Protein AF-0000000086986548 (afdb_homodimer)

InterPro domains:
  IPR006015 Universal stress protein A family [PR01438] (3-21)
  IPR006015 Universal stress protein A family [PR01438] (111-123)
  IPR006015 Universal stress protein A family [PR01438] (129-151)
  IPR006016 UspA [PF00582] (5-151)
  IPR014729 Rossmann-like alpha/beta/alpha sandwich fold [G3DSA:3.40.50.620] (1-160)

Structure (mmCIF, N/CA/C/O backbone):
data_AF-0000000086986548-model_v1
#
loop_
_entity.id
_entity.type
_entity.pdbx_description
1 polymer 'Universal stress protein PHOS34-like'
#
loop_
_atom_site.group_PDB
_atom_site.id
_atom_site.type_symbol
_atom_site.label_atom_id
_atom_site.label_alt_id
_atom_site.label_comp_id
_atom_site.label_asym_id
_atom_site.label_entity_id
_atom_site.label_seq_id
_atom_site.pdbx_PDB_ins_code
_atom_site.Cartn_x
_atom_site.Cartn_y
_atom_site.Cartn_z
_atom_site.occupancy
_atom_site.B_iso_or_equiv
_atom_site.auth_seq_id
_atom_site.auth_comp_id
_atom_site.auth_asym_id
_atom_site.auth_atom_id
_atom_site.pdbx_PDB_model_num
ATOM 1 N N . MET A 1 1 ? -1.804 -7 22.719 1 51.03 1 MET A N 1
ATOM 2 C CA . MET A 1 1 ? -0.987 -6.82 21.516 1 51.03 1 MET A CA 1
ATOM 3 C C . MET A 1 1 ? -0.58 -5.359 21.359 1 51.03 1 MET A C 1
ATOM 5 O O . MET A 1 1 ? -1.304 -4.457 21.781 1 51.03 1 MET A O 1
ATOM 9 N N . ALA A 1 2 ? 0.679 -5.102 21.125 1 60.03 2 ALA A N 1
ATOM 10 C CA . ALA A 1 2 ? 1.154 -3.723 21.047 1 60.03 2 ALA A CA 1
ATOM 11 C C . ALA A 1 2 ? 0.346 -2.924 20.031 1 60.03 2 ALA A C 1
ATOM 13 O O . ALA A 1 2 ? -0.103 -3.469 19.016 1 60.03 2 ALA A O 1
ATOM 14 N N . GLU A 1 3 ? -0.186 -1.865 20.375 1 77.62 3 GLU A N 1
ATOM 15 C CA . GLU A 1 3 ? -0.931 -0.955 19.5 1 77.62 3 GLU A CA 1
ATOM 16 C C . GLU A 1 3 ? -0.181 -0.69 18.203 1 77.62 3 GLU A C 1
ATOM 18 O O . GLU A 1 3 ? 1.034 -0.484 18.219 1 77.62 3 GLU A O 1
ATOM 23 N N . GLN A 1 4 ? -0.846 -1.018 17.125 1 88.44 4 GLN A N 1
ATOM 24 C CA . GLN A 1 4 ? -0.254 -0.714 15.828 1 88.44 4 GLN A CA 1
ATOM 25 C C . GLN A 1 4 ? -0.654 0.68 15.352 1 88.44 4 GLN A C 1
ATOM 27 O O . GLN A 1 4 ? -1.805 1.092 15.516 1 88.44 4 GLN A O 1
ATOM 32 N N . VAL A 1 5 ? 0.323 1.404 14.914 1 95 5 VAL A N 1
ATOM 33 C CA . VAL A 1 5 ? 0.088 2.785 14.508 1 95 5 VAL A CA 1
ATOM 34 C C . VAL A 1 5 ? -0.054 2.859 12.984 1 95 5 VAL A C 1
ATOM 36 O O . VAL A 1 5 ? 0.754 2.285 12.258 1 95 5 VAL A O 1
ATOM 39 N N . ILE A 1 6 ? -1.086 3.504 12.5 1 96.69 6 ILE A N 1
ATOM 40 C CA . ILE A 1 6 ? -1.292 3.832 11.094 1 96.69 6 ILE A CA 1
ATOM 41 C C . ILE A 1 6 ? -1.126 5.336 10.891 1 96.69 6 ILE A C 1
ATOM 43 O O . ILE A 1 6 ? -1.818 6.137 11.523 1 96.69 6 ILE A O 1
ATOM 47 N N . VAL A 1 7 ? -0.186 5.672 10.094 1 98.31 7 VAL A N 1
ATOM 48 C CA . VAL A 1 7 ? -0.04 7.066 9.688 1 98.31 7 VAL A CA 1
ATOM 49 C C . VAL A 1 7 ? -0.72 7.285 8.336 1 98.31 7 VAL A C 1
ATOM 51 O O . VAL A 1 7 ? -0.52 6.508 7.402 1 98.31 7 VAL A O 1
ATOM 54 N N . ILE A 1 8 ? -1.524 8.336 8.211 1 98.56 8 ILE A N 1
ATOM 55 C CA . ILE A 1 8 ? -2.191 8.664 6.957 1 98.56 8 ILE A CA 1
ATOM 56 C C . ILE A 1 8 ? -1.883 10.109 6.57 1 98.56 8 ILE A C 1
ATOM 58 O O . ILE A 1 8 ? -2.107 11.031 7.359 1 98.56 8 ILE A O 1
ATOM 62 N N . GLY A 1 9 ? -1.313 10.297 5.375 1 98.25 9 GLY A N 1
ATOM 63 C CA . GLY A 1 9 ? -1.098 11.633 4.848 1 98.25 9 GLY A CA 1
ATOM 64 C C . GLY A 1 9 ? -2.344 12.242 4.23 1 98.25 9 GLY A C 1
ATOM 65 O O . GLY A 1 9 ? -2.988 11.625 3.383 1 98.25 9 GLY A O 1
ATOM 66 N N . VAL A 1 10 ? -2.646 13.484 4.625 1 97.38 10 VAL A N 1
ATOM 67 C CA . VAL A 1 10 ? -3.791 14.172 4.039 1 97.38 10 VAL A CA 1
ATOM 68 C C . VAL A 1 10 ? -3.369 15.562 3.562 1 97.38 10 VAL A C 1
ATOM 70 O O . VAL A 1 10 ? -2.537 16.219 4.195 1 97.38 10 VAL A O 1
ATOM 73 N N . ASP A 1 11 ? -3.859 15.938 2.453 1 94.5 11 ASP A N 1
ATOM 74 C CA . ASP A 1 11 ? -3.768 17.297 1.945 1 94.5 11 ASP A CA 1
ATOM 75 C C . ASP A 1 11 ? -5.133 17.812 1.488 1 94.5 11 ASP A C 1
ATOM 77 O O . ASP A 1 11 ? -6.168 17.312 1.94 1 94.5 11 ASP A O 1
ATOM 81 N N . GLU A 1 12 ? -5.195 18.797 0.623 1 92.81 12 GLU A N 1
ATOM 82 C CA . GLU A 1 12 ? -6.465 19.391 0.217 1 92.81 12 GLU A CA 1
ATOM 83 C C . GLU A 1 12 ? -7.109 18.609 -0.918 1 92.81 12 GLU A C 1
ATOM 85 O O . GLU A 1 12 ? -8.234 18.891 -1.325 1 92.81 12 GLU A O 1
ATOM 90 N N . SER A 1 13 ? -6.41 17.641 -1.403 1 90.81 13 SER A N 1
ATOM 91 C CA . SER A 1 13 ? -6.867 16.938 -2.592 1 90.81 13 SER A CA 1
ATOM 92 C C . SER A 1 13 ? -7.949 15.914 -2.246 1 90.81 13 SER A C 1
ATOM 94 O O . SER A 1 13 ? -7.949 15.344 -1.152 1 90.81 13 SER A O 1
ATOM 96 N N . ASP A 1 14 ? -8.836 15.602 -3.145 1 91.12 14 ASP A N 1
ATOM 97 C CA . ASP A 1 14 ? -9.852 14.562 -3.016 1 91.12 14 ASP A CA 1
ATOM 98 C C . ASP A 1 14 ? -9.203 13.18 -2.879 1 91.12 14 ASP A C 1
ATOM 100 O O . ASP A 1 14 ? -9.742 12.312 -2.189 1 91.12 14 ASP A O 1
ATOM 104 N N . HIS A 1 15 ? -8.062 13.047 -3.477 1 91.69 15 HIS A N 1
ATOM 105 C CA . HIS A 1 15 ? -7.379 11.758 -3.443 1 91.69 15 HIS A CA 1
ATOM 106 C C . HIS A 1 15 ? -6.957 11.391 -2.023 1 91.69 15 HIS A C 1
ATOM 108 O O . HIS A 1 15 ? -7.09 10.242 -1.607 1 91.69 15 HIS A O 1
ATOM 114 N N . SER A 1 16 ? -6.457 12.398 -1.317 1 95.38 16 SER A N 1
ATOM 115 C CA . SER A 1 16 ? -5.984 12.117 0.034 1 95.38 16 SER A CA 1
ATOM 116 C C . SER A 1 16 ? -7.148 11.867 0.986 1 95.38 16 SER A C 1
ATOM 118 O O . SER A 1 16 ? -7.055 11.016 1.878 1 95.38 16 SER A O 1
ATOM 120 N N . PHE A 1 17 ? -8.266 12.562 0.815 1 96.62 17 PHE A N 1
ATOM 121 C CA . PHE A 1 17 ? -9.43 12.32 1.657 1 96.62 17 PHE A CA 1
ATOM 122 C C . PHE A 1 17 ? -10.07 10.984 1.321 1 96.62 17 PHE A C 1
ATOM 124 O O . PHE A 1 17 ? -10.57 10.289 2.209 1 96.62 17 PHE A O 1
ATOM 131 N N . TYR A 1 18 ? -10.086 10.688 0.015 1 95.75 18 TYR A N 1
ATOM 132 C CA . TYR A 1 18 ? -10.555 9.359 -0.37 1 95.75 18 TYR A CA 1
ATOM 133 C C . TYR A 1 18 ? -9.727 8.266 0.296 1 95.75 18 TYR A C 1
ATOM 135 O O . TYR A 1 18 ? -10.273 7.281 0.79 1 95.75 18 TYR A O 1
ATOM 143 N N . ALA A 1 19 ? -8.414 8.484 0.325 1 97.25 19 ALA A N 1
ATOM 144 C CA . ALA A 1 19 ? -7.527 7.5 0.944 1 97.25 19 ALA A CA 1
ATOM 145 C C . ALA A 1 19 ? -7.867 7.305 2.42 1 97.25 19 ALA A C 1
ATOM 147 O O . ALA A 1 19 ? -7.922 6.176 2.906 1 97.25 19 ALA A O 1
ATOM 148 N N . LEU A 1 20 ? -8.102 8.398 3.096 1 97.62 20 LEU A N 1
ATOM 149 C CA . LEU A 1 20 ? -8.5 8.344 4.496 1 97.62 20 LEU A CA 1
ATOM 150 C C . LEU A 1 20 ? -9.805 7.566 4.652 1 97.62 20 LEU A C 1
ATOM 152 O O . LEU A 1 20 ? -9.875 6.609 5.426 1 97.62 20 LEU A O 1
ATOM 156 N N . GLN A 1 21 ? -10.781 7.926 3.904 1 96.69 21 GLN A N 1
ATOM 157 C CA . GLN A 1 21 ? -12.078 7.27 3.979 1 96.69 21 GLN A CA 1
ATOM 158 C C . GLN A 1 21 ? -11.961 5.781 3.664 1 96.69 21 GLN A C 1
ATOM 160 O O . GLN A 1 21 ? -12.539 4.945 4.367 1 96.69 21 GLN A O 1
ATOM 165 N N . TRP A 1 22 ? -11.281 5.543 2.639 1 94.5 22 TRP A N 1
ATOM 166 C CA . TRP A 1 22 ? -11.102 4.172 2.18 1 94.5 22 TRP A CA 1
ATOM 167 C C . TRP A 1 22 ? -10.445 3.316 3.262 1 94.5 22 TRP A C 1
ATOM 169 O O . TRP A 1 22 ? -10.914 2.219 3.564 1 94.5 22 TRP A O 1
ATOM 179 N N . MET A 1 23 ? -9.352 3.811 3.84 1 94.25 23 MET A N 1
ATOM 180 C CA . MET A 1 23 ? -8.641 3.092 4.895 1 94.25 23 MET A CA 1
ATOM 181 C C . MET A 1 23 ? -9.547 2.85 6.094 1 94.25 23 MET A C 1
ATOM 183 O O . MET A 1 23 ? -9.586 1.744 6.641 1 94.25 23 MET A O 1
ATOM 187 N N . LEU A 1 24 ? -10.328 3.82 6.488 1 93.88 24 LEU A N 1
ATOM 188 C CA . LEU A 1 24 ? -11.234 3.697 7.625 1 93.88 24 LEU A CA 1
ATOM 189 C C . LEU A 1 24 ? -12.32 2.662 7.344 1 93.88 24 LEU A C 1
ATOM 191 O O . LEU A 1 24 ? -12.57 1.785 8.172 1 93.88 24 LEU A O 1
ATOM 195 N N . GLN A 1 25 ? -12.859 2.752 6.188 1 90.94 25 GLN A N 1
ATOM 196 C CA . GLN A 1 25 ? -13.992 1.911 5.824 1 90.94 25 GLN A CA 1
ATOM 197 C C . GLN A 1 25 ? -13.578 0.448 5.703 1 90.94 25 GLN A C 1
ATOM 199 O O . GLN A 1 25 ? -14.32 -0.449 6.105 1 90.94 25 GLN A O 1
ATOM 204 N N . HIS A 1 26 ? -12.406 0.232 5.242 1 87.75 26 HIS A N 1
ATOM 205 C CA . HIS A 1 26 ? -12.07 -1.134 4.855 1 87.75 26 HIS A CA 1
ATOM 206 C C . HIS A 1 26 ? -11.211 -1.814 5.922 1 87.75 26 HIS A C 1
ATOM 208 O O . HIS A 1 26 ? -11.227 -3.041 6.039 1 87.75 26 HIS A O 1
ATOM 214 N N . PHE A 1 27 ? -10.508 -1.093 6.75 1 87 27 PHE A N 1
ATOM 215 C CA . PHE A 1 27 ? -9.523 -1.78 7.578 1 87 27 PHE A CA 1
ATOM 216 C C . PHE A 1 27 ? -9.688 -1.393 9.047 1 87 27 PHE A C 1
ATOM 218 O O . PHE A 1 27 ? -9.352 -2.172 9.938 1 87 27 PHE A O 1
ATOM 225 N N . VAL A 1 28 ? -10.219 -0.256 9.305 1 88.56 28 VAL A N 1
ATOM 226 C CA . VAL A 1 28 ? -10.258 0.177 10.695 1 88.56 28 VAL A CA 1
ATOM 227 C C . VAL A 1 28 ? -11.656 -0.047 11.266 1 88.56 28 VAL A C 1
ATOM 229 O O . VAL A 1 28 ? -11.82 -0.754 12.266 1 88.56 28 VAL A O 1
ATOM 232 N N . ALA A 1 29 ? -12.664 0.391 10.57 1 86.56 29 ALA A N 1
ATOM 233 C CA . ALA A 1 29 ? -14.031 0.408 11.086 1 86.56 29 ALA A CA 1
ATOM 234 C C . ALA A 1 29 ? -14.57 -1.01 11.266 1 86.56 29 ALA A C 1
ATOM 236 O O . ALA A 1 29 ? -15.312 -1.282 12.211 1 86.56 29 ALA A O 1
ATOM 237 N N . PRO A 1 30 ? -14.211 -1.926 10.383 1 84.69 30 PRO A N 1
ATOM 238 C CA . PRO A 1 30 ? -14.773 -3.27 10.523 1 84.69 30 PRO A CA 1
ATOM 239 C C . PRO A 1 30 ? -14.211 -4.027 11.727 1 84.69 30 PRO A C 1
ATOM 241 O O . PRO A 1 30 ? -14.742 -5.07 12.109 1 84.69 30 PRO A O 1
ATOM 244 N N . ILE A 1 31 ? -13.117 -3.531 12.25 1 81.81 31 ILE A N 1
ATOM 245 C CA . ILE A 1 31 ? -12.492 -4.199 13.383 1 81.81 31 ILE A CA 1
ATOM 246 C C . ILE A 1 31 ? -13.031 -3.617 14.688 1 81.81 31 ILE A C 1
ATOM 248 O O . ILE A 1 31 ? -12.797 -2.445 15 1 81.81 31 ILE A O 1
ATOM 252 N N . SER A 1 32 ? -13.742 -4.445 15.336 1 76.56 32 SER A N 1
ATOM 253 C CA . SER A 1 32 ? -14.211 -4.023 16.656 1 76.56 32 SER A CA 1
ATOM 254 C C . SER A 1 32 ? -13.047 -3.812 17.609 1 76.56 32 SER A C 1
ATOM 256 O O . SER A 1 32 ? -12.133 -4.641 17.688 1 76.56 32 SER A O 1
ATOM 258 N N . ASN A 1 33 ? -13.031 -2.67 18.312 1 76.56 33 ASN A N 1
ATOM 259 C CA . ASN A 1 33 ? -11.945 -2.342 19.234 1 76.56 33 ASN A CA 1
ATOM 260 C C . ASN A 1 33 ? -10.586 -2.4 18.547 1 76.56 33 ASN A C 1
ATOM 262 O O . ASN A 1 33 ? -9.68 -3.09 19.016 1 76.56 33 ASN A O 1
ATOM 266 N N . SER A 1 34 ? -10.555 -1.802 17.469 1 77.31 34 SER A N 1
ATOM 267 C CA . SER A 1 34 ? -9.359 -1.811 16.625 1 77.31 34 SER A CA 1
ATOM 268 C C . SER A 1 34 ? -8.117 -1.472 17.438 1 77.31 34 SER A C 1
ATOM 270 O O . SER A 1 34 ? -8.109 -0.5 18.203 1 77.31 34 SER A O 1
ATOM 272 N N . PRO A 1 35 ? -7.129 -2.348 17.281 1 80.5 35 PRO A N 1
ATOM 273 C CA . PRO A 1 35 ? -5.859 -2.078 17.969 1 80.5 35 PRO A CA 1
ATOM 274 C C . PRO A 1 35 ? -5.055 -0.962 17.297 1 80.5 35 PRO A C 1
ATOM 276 O O . PRO A 1 35 ? -3.949 -0.646 17.734 1 80.5 35 PRO A O 1
ATOM 279 N N . TYR A 1 36 ? -5.594 -0.299 16.344 1 87.44 36 TYR A N 1
ATOM 280 C CA . TYR A 1 36 ? -4.824 0.668 15.57 1 87.44 36 TYR A CA 1
ATOM 281 C C . TYR A 1 36 ? -5.004 2.076 16.125 1 87.44 36 TYR A C 1
ATOM 283 O O . TYR A 1 36 ? -6.117 2.482 16.469 1 87.44 36 TYR A O 1
ATOM 291 N N . LYS A 1 37 ? -3.924 2.686 16.312 1 93.06 37 LYS A N 1
ATOM 292 C CA . LYS A 1 37 ? -3.879 4.129 16.531 1 93.06 37 LYS A CA 1
ATOM 293 C C . LYS A 1 37 ? -3.682 4.875 15.219 1 93.06 37 LYS A C 1
ATOM 295 O O . LYS A 1 37 ? -2.756 4.578 14.461 1 93.06 37 LYS A O 1
ATOM 300 N N . LEU A 1 38 ? -4.551 5.816 14.977 1 96 38 LEU A N 1
ATOM 301 C CA . LEU A 1 38 ? -4.477 6.566 13.727 1 96 38 LEU A CA 1
ATOM 302 C C . LEU A 1 38 ? -3.807 7.918 13.945 1 96 38 LEU A C 1
ATOM 304 O O . LEU A 1 38 ? -4.16 8.648 14.875 1 96 38 LEU A O 1
ATOM 308 N N . VAL A 1 39 ? -2.84 8.203 13.148 1 98.12 39 VAL A N 1
ATOM 309 C CA . VAL A 1 39 ? -2.191 9.516 13.117 1 98.12 39 VAL A CA 1
ATOM 310 C C . VAL A 1 39 ? -2.371 10.148 11.742 1 98.12 39 VAL A C 1
ATOM 312 O O . VAL A 1 39 ? -1.87 9.633 10.742 1 98.12 39 VAL A O 1
ATOM 315 N N . ILE A 1 40 ? -3.061 11.211 11.688 1 98.44 40 ILE A N 1
ATOM 316 C CA . ILE A 1 40 ? -3.25 11.961 10.453 1 98.44 40 ILE A CA 1
ATOM 317 C C . ILE A 1 40 ? -2.207 13.07 10.359 1 98.44 40 ILE A C 1
ATOM 319 O O . ILE A 1 40 ? -2.043 13.859 11.297 1 98.44 40 ILE A O 1
ATOM 323 N N . VAL A 1 41 ? -1.528 13.117 9.258 1 98.69 41 VAL A N 1
ATOM 324 C CA . VAL A 1 41 ? -0.442 14.078 9.102 1 98.69 41 VAL A CA 1
ATOM 325 C C . VAL A 1 41 ? -0.701 14.961 7.883 1 98.69 41 VAL A C 1
ATOM 327 O O . VAL A 1 41 ? -1.011 14.461 6.801 1 98.69 41 VAL A O 1
ATOM 330 N N . HIS A 1 42 ? -0.66 16.219 8.055 1 98.12 42 HIS A N 1
ATOM 331 C CA . HIS A 1 42 ? -0.696 17.203 6.98 1 98.12 42 HIS A CA 1
ATOM 332 C C . HIS A 1 42 ? 0.613 17.984 6.902 1 98.12 42 HIS A C 1
ATOM 334 O O . HIS A 1 42 ? 1.039 18.594 7.887 1 98.12 42 HIS A O 1
ATOM 340 N N . ALA A 1 43 ? 1.24 17.922 5.695 1 97.25 43 ALA A N 1
ATOM 341 C CA . ALA A 1 43 ? 2.438 18.719 5.43 1 97.25 43 ALA A CA 1
ATOM 342 C C . ALA A 1 43 ? 2.074 20.094 4.91 1 97.25 43 ALA A C 1
ATOM 344 O O . ALA A 1 43 ? 1.444 20.234 3.859 1 97.25 43 ALA A O 1
ATOM 345 N N . LYS A 1 44 ? 2.41 21.047 5.609 1 94.5 44 LYS A N 1
ATOM 346 C CA . LYS A 1 44 ? 2.219 22.438 5.211 1 94.5 44 LYS A CA 1
ATOM 347 C C . LYS A 1 44 ? 3.479 23 4.555 1 94.5 44 LYS A C 1
ATOM 349 O O . LYS A 1 44 ? 4.562 22.953 5.141 1 94.5 44 LYS A O 1
ATOM 354 N N . PRO A 1 45 ? 3.35 23.438 3.297 1 88.19 45 PRO A N 1
ATOM 355 C CA . PRO A 1 45 ? 4.547 24.016 2.693 1 88.19 45 PRO A CA 1
ATOM 356 C C . PRO A 1 45 ? 5.039 25.25 3.443 1 88.19 45 PRO A C 1
ATOM 358 O O . PRO A 1 45 ? 4.23 26.031 3.967 1 88.19 45 PRO A O 1
ATOM 361 N N . PRO A 1 46 ? 6.348 25.359 3.508 1 86.62 46 PRO A N 1
ATOM 362 C CA . PRO A 1 46 ? 6.82 26.641 4.055 1 86.62 46 PRO A CA 1
ATOM 363 C C . PRO A 1 46 ? 6.449 27.828 3.174 1 86.62 46 PRO A C 1
ATOM 365 O O . PRO A 1 46 ? 6.48 27.719 1.945 1 86.62 46 PRO A O 1
ATOM 368 N N . PRO A 1 47 ? 6.094 28.922 3.852 1 79.94 47 PRO A N 1
ATOM 369 C CA . PRO A 1 47 ? 5.688 30.094 3.066 1 79.94 47 PRO A CA 1
ATOM 370 C C . PRO A 1 47 ? 6.727 30.5 2.021 1 79.94 47 PRO A C 1
ATOM 372 O O . PRO A 1 47 ? 6.367 30.938 0.927 1 79.94 47 PRO A O 1
ATOM 375 N N . SER A 1 48 ? 8 30.406 2.367 1 77.88 48 SER A N 1
ATOM 376 C CA . SER A 1 48 ? 9.078 30.812 1.473 1 77.88 48 SER A CA 1
ATOM 377 C C . SER A 1 48 ? 9.102 29.953 0.21 1 77.88 48 SER A C 1
ATOM 379 O O . SER A 1 48 ? 9.68 30.359 -0.805 1 77.88 48 SER A O 1
ATOM 381 N N . SER A 1 49 ? 8.484 28.828 0.321 1 73.38 49 SER A N 1
ATOM 382 C CA . SER A 1 49 ? 8.477 27.938 -0.834 1 73.38 49 SER A CA 1
ATOM 383 C C . SER A 1 49 ? 7.375 28.312 -1.817 1 73.38 49 SER A C 1
ATOM 385 O O . SER A 1 49 ? 7.383 27.875 -2.969 1 73.38 49 SER A O 1
ATOM 387 N N . VAL A 1 50 ? 6.523 29.188 -1.356 1 72.94 50 VAL A N 1
ATOM 388 C CA . VAL A 1 50 ? 5.352 29.516 -2.164 1 72.94 50 VAL A CA 1
ATOM 389 C C . VAL A 1 50 ? 5.578 30.828 -2.895 1 72.94 50 VAL A C 1
ATOM 391 O O . VAL A 1 50 ? 5.129 31 -4.031 1 72.94 50 VAL A O 1
ATOM 394 N N . ILE A 1 51 ? 6.188 31.797 -2.24 1 71.12 51 ILE A N 1
ATOM 395 C CA . ILE A 1 51 ? 6.387 33.094 -2.895 1 71.12 51 ILE A CA 1
ATOM 396 C C . ILE A 1 51 ? 7.793 33.594 -2.598 1 71.12 51 ILE A C 1
ATOM 398 O O . ILE A 1 51 ? 8.273 33.5 -1.467 1 71.12 51 ILE A O 1
ATOM 402 N N . ALA A 1 52 ? 8.492 33.969 -3.709 1 75.19 52 ALA A N 1
ATOM 403 C CA . ALA A 1 52 ? 9.758 34.688 -3.545 1 75.19 52 ALA A CA 1
ATOM 404 C C . ALA A 1 52 ? 9.531 36.188 -3.332 1 75.19 52 ALA A C 1
ATOM 406 O O . ALA A 1 52 ? 9.047 36.875 -4.23 1 75.19 52 ALA A O 1
ATOM 407 N N . VAL A 1 53 ? 9.266 36.594 -2.166 1 70.31 53 VAL A N 1
ATOM 408 C CA . VAL A 1 53 ? 9.031 38.031 -1.946 1 70.31 53 VAL A CA 1
ATOM 409 C C . VAL A 1 53 ? 10.32 38.688 -1.496 1 70.31 53 VAL A C 1
ATOM 411 O O . VAL A 1 53 ? 11.016 38.188 -0.613 1 70.31 53 VAL A O 1
ATOM 414 N N . THR A 1 54 ? 10.82 39.531 -2.43 1 75.81 54 THR A N 1
ATOM 415 C CA . THR A 1 54 ? 11.984 40.344 -2.064 1 75.81 54 THR A CA 1
ATOM 416 C C . THR A 1 54 ? 11.594 41.812 -1.904 1 75.81 54 THR A C 1
ATOM 418 O O . THR A 1 54 ? 10.562 42.25 -2.422 1 75.81 54 THR A O 1
ATOM 421 N N . GLY A 1 55 ? 12.344 42.625 -0.993 1 77.06 55 GLY A N 1
ATOM 422 C CA . GLY A 1 55 ? 12.18 44.062 -0.855 1 77.06 55 GLY A CA 1
ATOM 423 C C . GLY A 1 55 ? 11.438 44.469 0.406 1 77.06 55 GLY A C 1
ATOM 424 O O . GLY A 1 55 ? 11.172 43.625 1.266 1 77.06 55 GLY A O 1
ATOM 425 N N . PRO A 1 56 ? 10.992 45.75 0.44 1 75.88 56 PRO A N 1
ATOM 426 C CA . PRO A 1 56 ? 10.242 46.25 1.59 1 75.88 56 PRO A CA 1
ATOM 427 C C . PRO A 1 56 ? 8.852 45.625 1.705 1 75.88 56 PRO A C 1
ATOM 429 O O . PRO A 1 56 ? 8.172 45.438 0.694 1 75.88 56 PRO A O 1
ATOM 432 N N . GLY A 1 57 ? 8.391 45 2.818 1 78.25 57 GLY A N 1
ATOM 433 C CA . GLY A 1 57 ? 7.078 44.438 3.049 1 78.25 57 GLY A CA 1
ATOM 434 C C . GLY A 1 57 ? 7.086 42.906 2.967 1 78.25 57 GLY A C 1
ATOM 435 O O . GLY A 1 57 ? 6.043 42.281 3.117 1 78.25 57 GLY A O 1
ATOM 436 N N . ALA A 1 58 ? 8.297 42.5 2.467 1 77.31 58 ALA A N 1
ATOM 437 C CA . ALA A 1 58 ? 8.438 41.062 2.32 1 77.31 58 ALA A CA 1
ATOM 438 C C . ALA A 1 58 ? 8 40.312 3.592 1 77.31 58 ALA A C 1
ATOM 440 O O . ALA A 1 58 ? 7.316 39.312 3.525 1 77.31 58 ALA A O 1
ATOM 441 N N . ALA A 1 59 ? 8.328 40.875 4.652 1 80.44 59 ALA A N 1
ATOM 442 C CA . ALA A 1 59 ? 7.98 40.25 5.926 1 80.44 59 ALA A CA 1
ATOM 443 C C . ALA A 1 59 ? 6.469 40.219 6.121 1 80.44 59 ALA A C 1
ATOM 445 O O . ALA A 1 59 ? 5.926 39.188 6.574 1 80.44 59 ALA A O 1
ATOM 446 N N . ASN A 1 60 ? 5.762 41.312 5.867 1 83.88 60 ASN A N 1
ATOM 447 C CA . ASN A 1 60 ? 4.309 41.344 5.992 1 83.88 60 ASN A CA 1
ATOM 448 C C . ASN A 1 60 ? 3.633 40.375 5.02 1 83.88 60 ASN A C 1
ATOM 450 O O . ASN A 1 60 ? 2.666 39.719 5.383 1 83.88 60 ASN A O 1
ATOM 454 N N . ALA A 1 61 ? 4.133 40.344 3.811 1 82.38 61 ALA A N 1
ATOM 455 C CA . ALA A 1 61 ? 3.596 39.438 2.797 1 82.38 61 ALA A CA 1
ATOM 456 C C . ALA A 1 61 ? 3.758 37.969 3.217 1 82.38 61 ALA A C 1
ATOM 458 O O . ALA A 1 61 ? 2.84 37.156 3.053 1 82.38 61 ALA A O 1
ATOM 459 N N . LEU A 1 62 ? 4.848 37.719 3.805 1 84.44 62 LEU A N 1
ATOM 460 C CA . LEU A 1 62 ? 5.121 36.375 4.266 1 84.44 62 LEU A CA 1
ATOM 461 C C . LEU A 1 62 ? 4.207 36 5.43 1 84.44 62 LEU A C 1
ATOM 463 O O . LEU A 1 62 ? 3.758 34.875 5.531 1 84.44 62 LEU A O 1
ATOM 467 N N . SER A 1 63 ? 3.988 36.906 6.285 1 87.62 63 SER A N 1
ATOM 468 C CA . SER A 1 63 ? 3.115 36.656 7.434 1 87.62 63 SER A CA 1
ATOM 469 C C . SER A 1 63 ? 1.684 36.375 6.992 1 87.62 63 SER A C 1
ATOM 471 O O . SER A 1 63 ? 1.017 35.5 7.547 1 87.62 63 SER A O 1
ATOM 473 N N . LEU A 1 64 ? 1.253 37.125 6.066 1 86.81 64 LEU A N 1
ATOM 474 C CA . LEU A 1 64 ? -0.093 36.938 5.539 1 86.81 64 LEU A CA 1
ATOM 475 C C . LEU A 1 64 ? -0.21 35.594 4.848 1 86.81 64 LEU A C 1
ATOM 477 O O . LEU A 1 64 ? -1.207 34.875 5.016 1 86.81 64 LEU A O 1
ATOM 481 N N . LEU A 1 65 ? 0.79 35.281 4.172 1 86.31 65 LEU A N 1
ATOM 482 C CA . LEU A 1 65 ? 0.808 33.969 3.504 1 86.31 65 LEU A CA 1
ATOM 483 C C . LEU A 1 65 ? 0.812 32.844 4.52 1 86.31 65 LEU A C 1
ATOM 485 O O . LEU A 1 65 ? 0.101 31.844 4.352 1 86.31 65 LEU A O 1
ATOM 489 N N . ASP A 1 66 ? 1.577 33 5.504 1 89.88 66 ASP A N 1
ATOM 490 C CA . ASP A 1 66 ? 1.638 32 6.559 1 89.88 66 ASP A CA 1
ATOM 491 C C . ASP A 1 66 ? 0.272 31.812 7.215 1 89.88 66 ASP A C 1
ATOM 493 O O . ASP A 1 66 ? -0.136 30.688 7.496 1 89.88 66 ASP A O 1
ATOM 497 N N . ALA A 1 67 ? -0.387 32.906 7.438 1 91.56 67 ALA A N 1
ATOM 498 C CA . ALA A 1 67 ? -1.727 32.844 8.016 1 91.56 67 ALA A CA 1
ATOM 499 C C . ALA A 1 67 ? -2.689 32.094 7.102 1 91.56 67 ALA A C 1
ATOM 501 O O . ALA A 1 67 ? -3.504 31.281 7.57 1 91.56 67 ALA A O 1
ATOM 502 N N . ASP A 1 68 ? -2.576 32.344 5.879 1 90.88 68 ASP A N 1
ATOM 503 C CA . ASP A 1 68 ? -3.43 31.672 4.902 1 90.88 68 ASP A CA 1
ATOM 504 C C . ASP A 1 68 ? -3.137 30.172 4.855 1 90.88 68 ASP A C 1
ATOM 506 O O . ASP A 1 68 ? -4.059 29.344 4.805 1 90.88 68 ASP A O 1
ATOM 510 N N . LEU A 1 69 ? -1.896 29.906 4.863 1 90.81 69 LEU A N 1
ATOM 511 C CA . LEU A 1 69 ? -1.493 28.516 4.844 1 90.81 69 LEU A CA 1
ATOM 512 C C . LEU A 1 69 ? -1.976 27.781 6.098 1 90.81 69 LEU A C 1
ATOM 514 O O . LEU A 1 69 ? -2.377 26.625 6.031 1 90.81 69 LEU A O 1
ATOM 518 N N . ASN A 1 70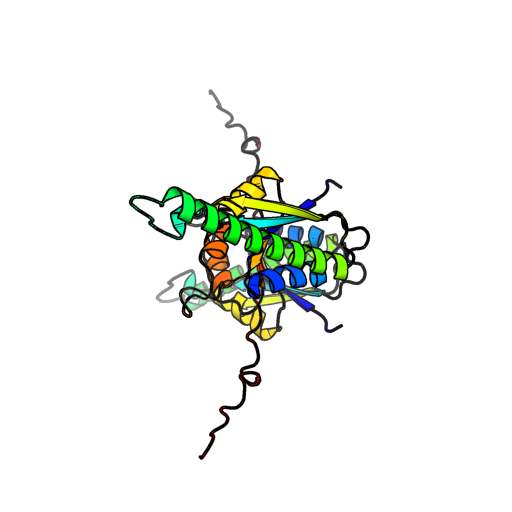 ? -1.939 28.453 7.164 1 94.62 70 ASN A N 1
ATOM 519 C CA . ASN A 1 70 ? -2.441 27.875 8.414 1 94.62 70 ASN A CA 1
ATOM 520 C C . ASN A 1 70 ? -3.947 27.641 8.352 1 94.62 70 ASN A C 1
ATOM 522 O O . ASN A 1 70 ? -4.441 26.625 8.852 1 94.62 70 ASN A O 1
ATOM 526 N N . LYS A 1 71 ? -4.625 28.562 7.793 1 95.5 71 LYS A N 1
ATOM 527 C CA . LYS A 1 71 ? -6.07 28.406 7.652 1 95.5 71 LYS A CA 1
ATOM 528 C C . LYS A 1 71 ? -6.41 27.188 6.809 1 95.5 71 LYS A C 1
ATOM 530 O O . LYS A 1 71 ? -7.285 26.406 7.172 1 95.5 71 LYS A O 1
ATOM 535 N N . VAL A 1 72 ? -5.727 27.094 5.77 1 94.38 72 VAL A N 1
ATOM 536 C CA . VAL A 1 72 ? -5.945 25.953 4.879 1 94.38 72 VAL A CA 1
ATOM 537 C C . VAL A 1 72 ? -5.613 24.656 5.602 1 94.38 72 VAL A C 1
ATOM 539 O O . VAL A 1 72 ? -6.371 23.688 5.527 1 94.38 72 VAL A O 1
ATOM 542 N N . ALA A 1 73 ? -4.496 24.656 6.273 1 96.75 73 ALA A N 1
ATOM 543 C CA . ALA A 1 73 ? -4.066 23.469 7.008 1 96.75 73 ALA A CA 1
ATOM 544 C C . ALA A 1 73 ? -5.102 23.062 8.055 1 96.75 73 ALA A C 1
ATOM 546 O O . ALA A 1 73 ? -5.465 21.891 8.156 1 96.75 73 ALA A O 1
ATOM 547 N N . ASN A 1 74 ? -5.602 24.031 8.773 1 97.19 74 ASN A N 1
ATOM 548 C CA . ASN A 1 74 ? -6.59 23.766 9.812 1 97.19 74 ASN A CA 1
ATOM 549 C C . ASN A 1 74 ? -7.891 23.219 9.227 1 97.19 74 ASN A C 1
ATOM 551 O O . ASN A 1 74 ? -8.492 22.312 9.789 1 97.19 74 ASN A O 1
ATOM 555 N N . ARG A 1 75 ? -8.258 23.781 8.148 1 97.5 75 ARG A N 1
ATOM 556 C CA . ARG A 1 75 ? -9.453 23.281 7.473 1 97.5 75 ARG A CA 1
ATOM 557 C C . ARG A 1 75 ? -9.266 21.844 7.008 1 97.5 75 ARG A C 1
ATOM 559 O O . ARG A 1 75 ? -10.18 21.031 7.137 1 97.5 75 ARG A O 1
ATOM 566 N N . THR A 1 76 ? -8.148 21.594 6.461 1 97.38 76 THR A N 1
ATOM 567 C CA . THR A 1 76 ? -7.836 20.266 5.949 1 97.38 76 THR A CA 1
ATOM 568 C C . THR A 1 76 ? -7.895 19.219 7.066 1 97.38 76 THR A C 1
ATOM 570 O O . THR A 1 76 ? -8.555 18.188 6.93 1 97.38 76 THR A O 1
ATOM 573 N N . VAL A 1 77 ? -7.27 19.484 8.188 1 97.56 77 VAL A N 1
ATOM 574 C CA . VAL A 1 77 ? -7.207 18.516 9.281 1 97.56 77 VAL A CA 1
ATOM 575 C C . VAL A 1 77 ? -8.578 18.406 9.945 1 97.56 77 VAL A C 1
ATOM 577 O O . VAL A 1 77 ? -8.961 17.328 10.406 1 97.56 77 VAL A O 1
ATOM 580 N N . GLN A 1 78 ? -9.297 19.5 9.984 1 97.56 78 GLN A N 1
ATOM 581 C CA . GLN A 1 78 ? -10.648 19.422 10.539 1 97.56 78 GLN A CA 1
ATOM 582 C C . GLN A 1 78 ? -11.539 18.516 9.688 1 97.56 78 GLN A C 1
ATOM 584 O O . GLN A 1 78 ? -12.305 17.719 10.219 1 97.56 78 GLN A O 1
ATOM 589 N N . LYS A 1 79 ? -11.461 18.734 8.43 1 97.94 79 LYS A N 1
ATOM 590 C CA . LYS A 1 79 ? -12.211 17.859 7.539 1 97.94 79 LYS A CA 1
ATOM 591 C C . LYS A 1 79 ? -11.836 16.391 7.762 1 97.94 79 LYS A C 1
ATOM 593 O O . LYS A 1 79 ? -12.711 15.523 7.793 1 97.94 79 LYS A O 1
ATOM 598 N N . ALA A 1 80 ? -10.578 16.125 7.922 1 98.06 80 ALA A N 1
ATOM 599 C CA . ALA A 1 80 ? -10.109 14.773 8.18 1 98.06 80 ALA A CA 1
ATOM 600 C C . ALA A 1 80 ? -10.688 14.234 9.492 1 98.06 80 ALA A C 1
ATOM 602 O O . ALA A 1 80 ? -11.133 13.086 9.555 1 98.06 80 ALA A O 1
ATOM 603 N N . LYS A 1 81 ? -10.695 15.047 10.477 1 97.12 81 LYS A N 1
ATOM 604 C CA . LYS A 1 81 ? -11.266 14.664 11.766 1 97.12 81 LYS A CA 1
ATOM 605 C C . LYS A 1 81 ? -12.75 14.352 11.641 1 97.12 81 LYS A C 1
ATOM 607 O O . LYS A 1 81 ? -13.25 13.391 12.234 1 97.12 81 LYS A O 1
ATOM 612 N N . ASP A 1 82 ? -13.406 15.164 10.93 1 96.94 82 ASP A N 1
ATOM 613 C CA . ASP A 1 82 ? -14.836 14.953 10.719 1 96.94 82 ASP A CA 1
ATOM 614 C C . ASP A 1 82 ? -15.102 13.602 10.055 1 96.94 82 ASP A C 1
ATOM 616 O O . ASP A 1 82 ? -16.047 12.898 10.422 1 96.94 82 ASP A O 1
ATOM 620 N N . ILE A 1 83 ? -14.312 13.305 9.117 1 97.12 83 ILE A N 1
ATOM 621 C CA . ILE A 1 83 ? -14.43 12.016 8.438 1 97.12 83 ILE A CA 1
ATOM 622 C C . ILE A 1 83 ? -14.242 10.883 9.445 1 97.12 83 ILE A C 1
ATOM 624 O O . ILE A 1 83 ? -14.977 9.891 9.422 1 97.12 83 ILE A O 1
ATOM 628 N N . CYS A 1 84 ? -13.242 11.023 10.289 1 96.12 84 CYS A N 1
ATOM 629 C CA . CYS A 1 84 ? -13 10.008 11.312 1 96.12 84 CYS A CA 1
ATOM 630 C C . CYS A 1 84 ? -14.195 9.867 12.234 1 96.12 84 CYS A C 1
ATOM 632 O O . CYS A 1 84 ? -14.602 8.75 12.57 1 96.12 84 CYS A O 1
ATOM 634 N N . ILE A 1 85 ? -14.773 10.961 12.625 1 94.25 85 ILE A N 1
ATOM 635 C CA . ILE A 1 85 ? -15.93 10.969 13.516 1 94.25 85 ILE A CA 1
ATOM 636 C C . ILE A 1 85 ? -17.109 10.258 12.844 1 94.25 85 ILE A C 1
ATOM 638 O O . ILE A 1 85 ? -17.812 9.477 13.477 1 94.25 85 ILE A O 1
ATOM 642 N N . GLU A 1 86 ? -17.266 10.523 11.578 1 94.12 86 GLU A N 1
ATOM 643 C CA . GLU A 1 86 ? -18.328 9.898 10.805 1 94.12 86 GLU A CA 1
ATOM 644 C C . GLU A 1 86 ? -18.188 8.375 10.805 1 94.12 86 GLU A C 1
ATOM 646 O O . GLU A 1 86 ? -19.188 7.652 10.688 1 94.12 86 GLU A O 1
ATOM 651 N N . HIS A 1 87 ? -17.016 7.898 10.945 1 92.44 87 HIS A N 1
ATOM 652 C CA . HIS A 1 87 ? -16.75 6.461 10.938 1 92.44 87 HIS A CA 1
ATOM 653 C C . HIS A 1 87 ? -16.594 5.918 12.352 1 92.44 87 HIS A C 1
ATOM 655 O O . HIS A 1 87 ? -16.156 4.785 12.539 1 92.44 87 HIS A O 1
ATOM 661 N N . LYS A 1 88 ? -16.812 6.781 13.359 1 90.31 88 LYS A N 1
ATOM 662 C CA . LYS A 1 88 ? -16.828 6.422 14.773 1 90.31 88 LYS A CA 1
ATOM 663 C C . LYS A 1 88 ? -15.438 6.043 15.266 1 90.31 88 LYS A C 1
ATOM 665 O O . LYS A 1 88 ? -15.281 5.105 16.047 1 90.31 88 LYS A O 1
ATOM 670 N N . ILE A 1 89 ? -14.5 6.707 14.656 1 88.94 89 ILE A N 1
ATOM 671 C CA . ILE A 1 89 ? -13.133 6.555 15.133 1 88.94 89 ILE A CA 1
ATOM 672 C C . ILE A 1 89 ? -12.758 7.746 16.016 1 88.94 89 ILE A C 1
ATOM 674 O O . ILE A 1 89 ? -12.633 8.875 15.523 1 88.94 89 ILE A O 1
ATOM 678 N N . GLU A 1 90 ? -12.508 7.488 17.297 1 81.38 90 GLU A N 1
ATOM 679 C CA . GLU A 1 90 ? -12.336 8.594 18.234 1 81.38 90 GLU A CA 1
ATOM 680 C C . GLU A 1 90 ? -10.867 8.797 18.578 1 81.38 90 GLU A C 1
ATOM 682 O O . GLU A 1 90 ? -10.445 9.898 18.938 1 81.38 90 GLU A O 1
ATOM 687 N N . ASN A 1 91 ? -10.055 7.82 18.547 1 82.56 91 ASN A N 1
ATOM 688 C CA . ASN A 1 91 ? -8.648 7.918 18.922 1 82.56 91 ASN A CA 1
ATOM 689 C C . ASN A 1 91 ? -7.773 8.289 17.719 1 82.56 91 ASN A C 1
ATOM 691 O O . ASN A 1 91 ? -7.043 7.445 17.203 1 82.56 91 ASN A O 1
ATOM 695 N N . VAL A 1 92 ? -7.945 9.586 17.328 1 94 92 VAL A N 1
ATOM 696 C CA . VAL A 1 92 ? -7.172 10.023 16.172 1 94 92 VAL A CA 1
ATOM 697 C C . VAL A 1 92 ? -6.234 11.164 16.578 1 94 92 VAL A C 1
ATOM 699 O O . VAL A 1 92 ? -6.66 12.125 17.219 1 94 92 VAL A O 1
ATOM 702 N N . GLN A 1 93 ? -5.02 11.016 16.344 1 97.19 93 GLN A N 1
ATOM 703 C CA . GLN A 1 93 ? -4.031 12.078 16.5 1 97.19 93 GLN A CA 1
ATOM 704 C C . GLN A 1 93 ? -3.795 12.805 15.172 1 97.19 93 GLN A C 1
ATOM 706 O O . GLN A 1 93 ? -3.719 12.172 14.117 1 97.19 93 GLN A O 1
ATOM 711 N N . VAL A 1 94 ? -3.729 14.102 15.266 1 97.56 94 VAL A N 1
ATOM 712 C CA . VAL A 1 94 ? -3.529 14.906 14.062 1 97.56 94 VAL A CA 1
ATOM 713 C C . VAL A 1 94 ? -2.254 15.734 14.203 1 97.56 94 VAL A C 1
ATOM 715 O O . VAL A 1 94 ? -1.984 16.297 15.266 1 97.56 94 VAL A O 1
ATOM 718 N N . GLU A 1 95 ? -1.49 15.758 13.133 1 98 95 GLU A N 1
ATOM 719 C CA . GLU A 1 95 ? -0.258 16.531 13.078 1 98 95 GLU A CA 1
ATOM 720 C C . GLU A 1 95 ? -0.236 17.453 11.852 1 98 95 GLU A C 1
ATOM 722 O O . GLU A 1 95 ? -0.501 17 10.734 1 98 95 GLU A O 1
ATOM 727 N N . ILE A 1 96 ? -0.006 18.734 12.062 1 97.94 96 ILE A N 1
ATOM 728 C CA . ILE A 1 96 ? 0.363 19.656 10.992 1 97.94 96 ILE A CA 1
ATOM 729 C C . ILE A 1 96 ? 1.856 19.969 11.078 1 97.94 96 ILE A C 1
ATOM 731 O O . ILE A 1 96 ? 2.334 20.5 12.078 1 97.94 96 ILE A O 1
ATOM 735 N N . VAL A 1 97 ? 2.547 19.641 10.047 1 97.75 97 VAL A N 1
ATOM 736 C CA . VAL A 1 97 ? 3.998 19.781 10.07 1 97.75 97 VAL A CA 1
ATOM 737 C C . VAL A 1 97 ? 4.461 20.594 8.867 1 97.75 97 VAL A C 1
ATOM 739 O O . VAL A 1 97 ? 4.059 20.344 7.734 1 97.75 97 VAL A O 1
ATOM 742 N N . GLU A 1 98 ? 5.258 21.625 9.125 1 96.19 98 GLU A N 1
ATOM 743 C CA . GLU A 1 98 ? 5.812 22.422 8.039 1 96.19 98 GLU A CA 1
ATOM 744 C C . GLU A 1 98 ? 6.945 21.672 7.332 1 96.19 98 GLU A C 1
ATOM 746 O O . GLU A 1 98 ? 7.852 21.156 7.984 1 96.19 98 GLU A O 1
ATOM 751 N N . GLY A 1 99 ? 6.863 21.547 6.008 1 95.56 99 GLY A N 1
ATOM 752 C CA . GLY A 1 99 ? 7.93 20.922 5.238 1 95.56 99 GLY A CA 1
ATOM 753 C C . GLY A 1 99 ? 7.438 20.234 3.984 1 95.56 99 GLY A C 1
ATOM 754 O O . GLY A 1 99 ? 6.254 20.312 3.648 1 95.56 99 GLY A O 1
ATOM 755 N N . ASP A 1 100 ? 8.391 19.656 3.248 1 94.12 100 ASP A N 1
ATOM 756 C CA . ASP A 1 100 ? 8.086 18.844 2.07 1 94.12 100 ASP A CA 1
ATOM 757 C C . ASP A 1 100 ? 7.336 17.562 2.455 1 94.12 100 ASP A C 1
ATOM 759 O O . ASP A 1 100 ? 7.73 16.859 3.389 1 94.12 100 ASP A O 1
ATOM 763 N N . ALA A 1 101 ? 6.305 17.312 1.783 1 95.44 101 ALA A N 1
ATOM 764 C CA . ALA A 1 101 ? 5.418 16.203 2.109 1 95.44 101 ALA A CA 1
ATOM 765 C C . ALA A 1 101 ? 6.18 14.875 2.137 1 95.44 101 ALA A C 1
ATOM 767 O O . ALA A 1 101 ? 5.91 14.016 2.979 1 95.44 101 ALA A O 1
ATOM 768 N N . ARG A 1 102 ? 7.102 14.766 1.259 1 95.75 102 ARG A N 1
ATOM 769 C CA . ARG A 1 102 ? 7.883 13.531 1.187 1 95.75 102 ARG A CA 1
ATOM 770 C C . ARG A 1 102 ? 8.633 13.281 2.492 1 95.75 102 ARG A C 1
ATOM 772 O O . ARG A 1 102 ? 8.523 12.203 3.076 1 95.75 102 ARG A O 1
ATOM 779 N N . ASN A 1 103 ? 9.289 14.211 2.969 1 97.38 103 ASN A N 1
ATOM 780 C CA . ASN A 1 103 ? 10.062 14.117 4.199 1 97.38 103 ASN A CA 1
ATOM 781 C C . ASN A 1 103 ? 9.164 14.047 5.426 1 97.38 103 ASN A C 1
ATOM 783 O O . ASN A 1 103 ? 9.414 13.258 6.34 1 97.38 103 ASN A O 1
ATOM 787 N N . VAL A 1 104 ? 8.156 14.797 5.402 1 98.06 104 VAL A N 1
ATOM 788 C CA . VAL A 1 104 ? 7.25 14.875 6.543 1 98.06 104 VAL A CA 1
ATOM 789 C C . VAL A 1 104 ? 6.605 13.516 6.777 1 98.06 104 VAL A C 1
ATOM 791 O O . VAL A 1 104 ? 6.5 13.055 7.922 1 98.06 104 VAL A O 1
ATOM 794 N N . MET A 1 105 ? 6.219 12.867 5.715 1 98.19 105 MET A N 1
ATOM 795 C CA . MET A 1 105 ? 5.57 11.57 5.848 1 98.19 105 MET A CA 1
ATOM 796 C C . MET A 1 105 ? 6.543 10.531 6.395 1 98.19 105 MET A C 1
ATOM 798 O O . MET A 1 105 ? 6.215 9.797 7.332 1 98.19 105 MET A O 1
ATOM 802 N N . CYS A 1 106 ? 7.695 10.469 5.875 1 97.94 106 CYS A N 1
ATOM 803 C CA . CYS A 1 106 ? 8.672 9.484 6.316 1 97.94 106 CYS A CA 1
ATOM 804 C C . CYS A 1 106 ? 9.109 9.758 7.754 1 97.94 106 CYS A C 1
ATOM 806 O O . CYS A 1 106 ? 9.281 8.82 8.539 1 97.94 106 CYS A O 1
ATOM 808 N N . ASP A 1 107 ? 9.273 11.023 8.086 1 98.56 107 ASP A N 1
ATOM 809 C CA . ASP A 1 107 ? 9.633 11.391 9.453 1 98.56 107 ASP A CA 1
ATOM 810 C C . ASP A 1 107 ? 8.523 10.992 10.43 1 98.56 107 ASP A C 1
ATOM 812 O O . ASP A 1 107 ? 8.812 10.547 11.547 1 98.56 107 ASP A O 1
ATOM 816 N N . ALA A 1 108 ? 7.281 11.172 10.008 1 98.62 108 ALA A N 1
ATOM 817 C CA . ALA A 1 108 ? 6.156 10.781 10.852 1 98.62 108 ALA A CA 1
ATOM 818 C C . ALA A 1 108 ? 6.152 9.273 11.109 1 98.62 108 ALA A C 1
ATOM 820 O O . ALA A 1 108 ? 5.875 8.828 12.219 1 98.62 108 ALA A O 1
ATOM 821 N N . VAL A 1 109 ? 6.43 8.531 10.102 1 97.94 109 VAL A N 1
ATOM 822 C CA . VAL A 1 109 ? 6.516 7.078 10.227 1 97.94 109 VAL A CA 1
ATOM 823 C C . VAL A 1 109 ? 7.531 6.715 11.305 1 97.94 109 VAL A C 1
ATOM 825 O O . VAL A 1 109 ? 7.262 5.859 12.156 1 97.94 109 VAL A O 1
ATOM 828 N N . GLU A 1 110 ? 8.641 7.371 11.281 1 97.69 110 GLU A N 1
ATOM 829 C CA . GLU A 1 110 ? 9.688 7.113 12.266 1 97.69 110 GLU A CA 1
ATOM 830 C C . GLU A 1 110 ? 9.273 7.582 13.656 1 97.69 110 GLU A C 1
ATOM 832 O O . GLU A 1 110 ? 9.414 6.844 14.633 1 97.69 110 GLU A O 1
ATOM 837 N N . LYS A 1 111 ? 8.789 8.773 13.734 1 98.06 111 LYS A N 1
ATOM 838 C CA . LYS A 1 111 ? 8.406 9.398 14.992 1 98.06 111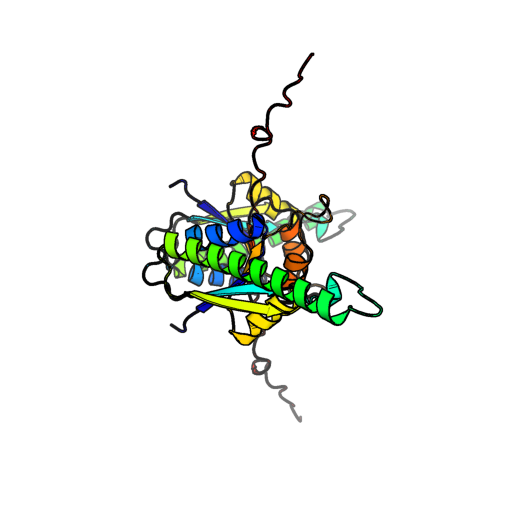 LYS A CA 1
ATOM 839 C C . LYS A 1 111 ? 7.391 8.539 15.742 1 98.06 111 LYS A C 1
ATOM 841 O O . LYS A 1 111 ? 7.496 8.359 16.953 1 98.06 111 LYS A O 1
ATOM 846 N N . PHE A 1 112 ? 6.496 7.965 15.031 1 97.44 112 PHE A N 1
ATOM 847 C CA . PHE A 1 112 ? 5.387 7.277 15.68 1 97.44 112 PHE A CA 1
ATOM 848 C C . PHE A 1 112 ? 5.555 5.766 15.586 1 97.44 112 PHE A C 1
ATOM 850 O O . PHE A 1 112 ? 4.645 5.012 15.938 1 97.44 112 PHE A O 1
ATOM 857 N N . HIS A 1 113 ? 6.672 5.348 15.023 1 96.12 113 HIS A N 1
ATOM 858 C CA . HIS A 1 113 ? 6.918 3.922 14.828 1 96.12 113 HIS A CA 1
ATOM 859 C C . HIS A 1 113 ? 5.738 3.244 14.148 1 96.12 113 HIS A C 1
ATOM 861 O O . HIS A 1 113 ? 5.254 2.213 14.617 1 96.12 113 HIS A O 1
ATOM 867 N N . ALA A 1 114 ? 5.336 3.812 13.039 1 96.69 114 ALA A N 1
ATOM 868 C CA . ALA A 1 114 ? 4.145 3.361 12.328 1 96.69 114 ALA A CA 1
ATOM 869 C C . ALA A 1 114 ? 4.371 1.998 11.68 1 96.69 114 ALA A C 1
ATOM 871 O O . ALA A 1 114 ? 5.453 1.729 11.148 1 96.69 114 ALA A O 1
ATOM 872 N N . SER A 1 115 ? 3.334 1.168 11.719 1 94.62 115 SER A N 1
ATOM 873 C CA . SER A 1 115 ? 3.363 -0.112 11.016 1 94.62 115 SER A CA 1
ATOM 874 C C . SER A 1 115 ? 2.961 0.048 9.555 1 94.62 115 SER A C 1
ATOM 876 O O . SER A 1 115 ? 3.361 -0.748 8.703 1 94.62 115 SER A O 1
ATOM 878 N N . ILE A 1 116 ? 2.152 1.109 9.312 1 96.81 116 ILE A N 1
ATOM 879 C CA . ILE A 1 116 ? 1.664 1.342 7.961 1 96.81 116 ILE A CA 1
ATOM 880 C C . ILE A 1 116 ? 1.596 2.842 7.688 1 96.81 116 ILE A C 1
ATOM 882 O O . ILE A 1 116 ? 1.199 3.621 8.555 1 96.81 116 ILE A O 1
ATOM 886 N N . LEU A 1 117 ? 2.023 3.201 6.547 1 98.19 117 LEU A N 1
ATOM 887 C CA . LEU A 1 117 ? 1.795 4.527 5.988 1 98.19 117 LEU A CA 1
ATOM 888 C C . LEU A 1 117 ? 0.787 4.473 4.844 1 98.19 117 LEU A C 1
ATOM 890 O O . LEU A 1 117 ? 0.954 3.695 3.902 1 98.19 117 LEU A O 1
ATOM 894 N N . VAL A 1 118 ? -0.269 5.25 4.91 1 98.31 118 VAL A N 1
ATOM 895 C CA . VAL A 1 118 ? -1.295 5.312 3.877 1 98.31 118 VAL A CA 1
ATOM 896 C C . VAL A 1 118 ? -1.221 6.66 3.158 1 98.31 118 VAL A C 1
ATOM 898 O O . VAL A 1 118 ? -1.228 7.715 3.801 1 98.31 118 VAL A O 1
ATOM 901 N N . VAL A 1 119 ? -1.139 6.637 1.845 1 97.38 119 VAL A N 1
ATOM 902 C CA . VAL A 1 119 ? -1.105 7.848 1.033 1 97.38 119 VAL A CA 1
ATOM 903 C C . VAL A 1 119 ? -2.004 7.676 -0.189 1 97.38 119 VAL A C 1
ATOM 905 O O . VAL A 1 119 ? -2.283 6.551 -0.61 1 97.38 119 VAL A O 1
ATOM 908 N N . GLY A 1 120 ? -2.527 8.758 -0.657 1 95.38 120 GLY A N 1
ATOM 909 C CA . GLY A 1 120 ? -3.178 8.734 -1.958 1 95.38 120 GLY A CA 1
ATOM 910 C C . GLY A 1 120 ? -2.209 8.523 -3.105 1 95.38 120 GLY A C 1
ATOM 911 O O . GLY A 1 120 ? -1.003 8.734 -2.953 1 95.38 120 GLY A O 1
ATOM 912 N N . SER A 1 121 ? -2.713 8.07 -4.262 1 86.62 121 SER A N 1
ATOM 913 C CA . SER A 1 121 ? -1.865 7.73 -5.398 1 86.62 121 SER A CA 1
ATOM 914 C C . SER A 1 121 ? -1.452 8.977 -6.172 1 86.62 121 SER A C 1
ATOM 916 O O . SER A 1 121 ? -0.375 9.016 -6.77 1 86.62 121 SER A O 1
ATOM 918 N N . HIS A 1 122 ? -2.547 9.812 -6.453 1 74.31 122 HIS A N 1
ATOM 919 C CA . HIS A 1 122 ? -2.307 10.953 -7.32 1 74.31 122 HIS A CA 1
ATOM 920 C C . HIS A 1 122 ? -2.609 12.266 -6.602 1 74.31 122 HIS A C 1
ATOM 922 O O . HIS A 1 122 ? -3.262 12.266 -5.555 1 74.31 122 HIS A O 1
ATOM 928 N N . ASN A 1 123 ? -1.792 13.297 -6.742 1 58.16 123 ASN A N 1
ATOM 929 C CA . ASN A 1 123 ? -2.287 14.656 -6.57 1 58.16 123 ASN A CA 1
ATOM 930 C C . ASN A 1 123 ? -2.521 15.344 -7.914 1 58.16 123 ASN A C 1
ATOM 932 O O . ASN A 1 123 ? -1.976 14.922 -8.938 1 58.16 123 ASN A O 1
ATOM 936 N N . TYR A 1 124 ? -3.744 15.875 -8.102 1 46.41 124 TYR A N 1
ATOM 937 C CA . TYR A 1 124 ? -4.109 16.594 -9.32 1 46.41 124 TYR A CA 1
ATOM 938 C C . TYR A 1 124 ? -2.906 17.328 -9.898 1 46.41 124 TYR A C 1
ATOM 940 O O . TYR A 1 124 ? -2.994 17.922 -10.977 1 46.41 124 TYR A O 1
ATOM 948 N N . GLY A 1 125 ? -2.105 17.875 -9.086 1 43.12 125 GLY A N 1
ATOM 949 C CA . GLY A 1 125 ? -1.262 18.797 -9.828 1 43.12 125 GLY A CA 1
ATOM 950 C C . GLY A 1 125 ? -0.635 18.172 -11.055 1 43.12 125 GLY A C 1
ATOM 951 O O . GLY A 1 125 ? -0.885 18.609 -12.18 1 43.12 125 GLY A O 1
ATOM 952 N N . VAL A 1 126 ? 0.47 17.594 -10.734 1 47.69 126 VAL A N 1
ATOM 953 C CA . VAL A 1 126 ? 1.521 17.625 -11.75 1 47.69 126 VAL A CA 1
ATOM 954 C C . VAL A 1 126 ? 1.08 16.812 -12.969 1 47.69 126 VAL A C 1
ATOM 956 O O . VAL A 1 126 ? 0.956 17.359 -14.07 1 47.69 126 VAL A O 1
ATOM 959 N N . VAL A 1 127 ? 1.812 15.477 -13.266 1 51.78 127 VAL A N 1
ATOM 960 C CA . VAL A 1 127 ? 1.959 14.938 -14.609 1 51.78 127 VAL A CA 1
ATOM 961 C C . VAL A 1 127 ? 0.854 13.922 -14.883 1 51.78 127 VAL A C 1
ATOM 963 O O . VAL A 1 127 ? 0.874 12.812 -14.344 1 51.78 127 VAL A O 1
ATOM 966 N N . LYS A 1 128 ? -0.397 14.531 -15.297 1 54.88 128 LYS A N 1
ATOM 967 C CA . LYS A 1 128 ? -1.476 13.695 -15.828 1 54.88 128 LYS A CA 1
ATOM 968 C C . LYS A 1 128 ? -0.951 12.344 -16.281 1 54.88 128 LYS A C 1
ATOM 970 O O . LYS A 1 128 ? -1.687 11.352 -16.281 1 54.88 128 LYS A O 1
ATOM 975 N N . ARG A 1 129 ? 0.38 12.422 -16.594 1 57.97 129 ARG A N 1
ATOM 976 C CA . ARG A 1 129 ? 0.89 11.234 -17.266 1 57.97 129 ARG A CA 1
ATOM 977 C C . ARG A 1 129 ? 1.446 10.234 -16.266 1 57.97 129 ARG A C 1
ATOM 979 O O . ARG A 1 129 ? 1.786 9.102 -16.625 1 57.97 129 ARG A O 1
ATOM 986 N N . MET A 1 130 ? 1.493 10.852 -14.945 1 63.22 130 MET A N 1
ATOM 987 C CA . MET A 1 130 ? 2.1 9.883 -14.039 1 63.22 130 MET A CA 1
ATOM 988 C C . MET A 1 130 ? 1.03 9.062 -13.32 1 63.22 130 MET A C 1
ATOM 990 O O . MET A 1 130 ? 0.028 9.609 -12.859 1 63.22 130 MET A O 1
ATOM 994 N N . ALA A 1 131 ? 1.234 7.852 -13.281 1 74.62 131 ALA A N 1
ATOM 995 C CA . ALA A 1 131 ? 0.308 6.941 -12.609 1 74.62 131 ALA A CA 1
ATOM 996 C C . ALA A 1 131 ? 0.471 7.008 -11.094 1 74.62 131 ALA A C 1
ATOM 998 O O . ALA A 1 131 ? -0.49 6.797 -10.352 1 74.62 131 ALA A O 1
ATOM 999 N N . LEU A 1 132 ? 1.677 7.445 -10.719 1 87.88 132 LEU A N 1
ATOM 1000 C CA . LEU A 1 132 ? 1.965 7.527 -9.289 1 87.88 132 LEU A CA 1
ATOM 1001 C C . LEU A 1 132 ? 2.537 8.891 -8.93 1 87.88 132 LEU A C 1
ATOM 1003 O O . LEU A 1 132 ? 3.436 9.398 -9.609 1 87.88 132 LEU A O 1
ATOM 1007 N N . GLY A 1 133 ? 2.02 9.492 -7.941 1 88.62 133 GLY A N 1
ATOM 1008 C CA . GLY A 1 133 ? 2.473 10.805 -7.5 1 88.62 133 GLY A CA 1
ATOM 1009 C C . GLY A 1 133 ? 3.869 10.781 -6.91 1 88.62 133 GLY A C 1
ATOM 1010 O O . GLY A 1 133 ? 4.367 9.727 -6.508 1 88.62 133 GLY A O 1
ATOM 1011 N N . SER A 1 134 ? 4.461 11.945 -6.852 1 90.06 134 SER A N 1
ATOM 1012 C CA . SER A 1 134 ? 5.832 12.094 -6.367 1 90.06 134 SER A CA 1
ATOM 1013 C C . SER A 1 134 ? 5.938 11.719 -4.895 1 90.06 134 SER A C 1
ATOM 1015 O O . SER A 1 134 ? 6.898 11.062 -4.484 1 90.06 134 SER A O 1
ATOM 1017 N N . VAL A 1 135 ? 4.949 12.094 -4.062 1 92.75 135 VAL A N 1
ATOM 1018 C CA . VAL A 1 135 ? 4.996 11.812 -2.631 1 92.75 135 VAL A CA 1
ATOM 1019 C C . VAL A 1 135 ? 4.801 10.32 -2.389 1 92.75 135 VAL A C 1
ATOM 1021 O O . VAL A 1 135 ? 5.57 9.703 -1.65 1 92.75 135 VAL A O 1
ATOM 1024 N N . SER A 1 136 ? 3.812 9.75 -3.016 1 95.12 136 SER A N 1
ATOM 1025 C CA . SER A 1 136 ? 3.561 8.328 -2.836 1 95.12 136 SER A CA 1
ATOM 1026 C C . SER A 1 136 ? 4.738 7.492 -3.328 1 95.12 136 SER A C 1
ATOM 1028 O O . SER A 1 136 ? 5.121 6.508 -2.689 1 95.12 136 SER A O 1
ATOM 1030 N N . ASN A 1 137 ? 5.285 7.91 -4.445 1 92.44 137 ASN A N 1
ATOM 1031 C CA . ASN A 1 137 ? 6.465 7.227 -4.961 1 92.44 137 ASN A CA 1
ATOM 1032 C C . ASN A 1 137 ? 7.637 7.316 -3.986 1 92.44 137 ASN A C 1
ATOM 1034 O O . ASN A 1 137 ? 8.305 6.316 -3.723 1 92.44 137 ASN A O 1
ATOM 1038 N N . TYR A 1 138 ? 7.871 8.477 -3.482 1 93.44 138 TYR A N 1
ATOM 1039 C CA . TYR A 1 138 ? 8.953 8.68 -2.525 1 93.44 138 TYR A CA 1
ATOM 1040 C C . TYR A 1 138 ? 8.75 7.832 -1.277 1 93.44 138 TYR A C 1
ATOM 1042 O O . TYR A 1 138 ? 9.672 7.156 -0.822 1 93.44 138 TYR A O 1
ATOM 1050 N N . CYS A 1 139 ? 7.602 7.789 -0.722 1 96.06 139 CYS A N 1
ATOM 1051 C CA . CYS A 1 139 ? 7.297 7.035 0.488 1 96.06 139 CYS A CA 1
ATOM 1052 C C . CYS A 1 139 ? 7.441 5.535 0.245 1 96.06 139 CYS A C 1
ATOM 1054 O O . CYS A 1 139 ? 7.949 4.809 1.101 1 96.06 139 CYS A O 1
ATOM 1056 N N . ALA A 1 140 ? 7.016 5.074 -0.885 1 94.38 140 ALA A N 1
ATOM 1057 C CA . ALA A 1 140 ? 7.148 3.658 -1.221 1 94.38 140 ALA A CA 1
ATOM 1058 C C . ALA A 1 140 ? 8.609 3.223 -1.196 1 94.38 140 ALA A C 1
ATOM 1060 O O . ALA A 1 140 ? 8.922 2.098 -0.802 1 94.38 140 ALA A O 1
ATOM 1061 N N . ASN A 1 141 ? 9.43 4.109 -1.512 1 92.88 141 ASN A N 1
ATOM 1062 C CA . ASN A 1 141 ? 10.852 3.787 -1.635 1 92.88 141 ASN A CA 1
ATOM 1063 C C . ASN A 1 141 ? 11.594 4.023 -0.324 1 92.88 141 ASN A C 1
ATOM 1065 O O . ASN A 1 141 ? 12.602 3.367 -0.05 1 92.88 141 ASN A O 1
ATOM 1069 N N . HIS A 1 142 ? 11.047 4.891 0.529 1 94.25 142 HIS A N 1
ATOM 1070 C CA . HIS A 1 142 ? 11.922 5.371 1.593 1 94.25 142 HIS A CA 1
ATOM 1071 C C . HIS A 1 142 ? 11.312 5.105 2.967 1 94.25 142 HIS A C 1
ATOM 1073 O O . HIS A 1 142 ? 12.016 5.137 3.977 1 94.25 142 HIS A O 1
ATOM 1079 N N . ALA A 1 143 ? 9.984 4.969 3.004 1 95.31 143 ALA A N 1
ATOM 1080 C CA . ALA A 1 143 ? 9.375 4.723 4.309 1 95.31 143 ALA A CA 1
ATOM 1081 C C . ALA A 1 143 ? 9.852 3.393 4.891 1 95.31 143 ALA A C 1
ATOM 1083 O O . ALA A 1 143 ? 9.977 2.4 4.172 1 95.31 143 ALA A O 1
ATOM 1084 N N . HIS A 1 144 ? 10.023 3.277 6.137 1 93.25 144 HIS A N 1
ATOM 1085 C CA . HIS A 1 144 ? 10.555 2.09 6.801 1 93.25 144 HIS A CA 1
ATOM 1086 C C . HIS A 1 144 ? 9.422 1.202 7.32 1 93.25 144 HIS A C 1
ATOM 1088 O O . HIS A 1 144 ? 9.633 0.393 8.227 1 93.25 144 HIS A O 1
ATOM 1094 N N . CYS A 1 145 ? 8.328 1.402 6.848 1 95.56 145 CYS A N 1
ATOM 1095 C CA . CYS A 1 145 ? 7.16 0.578 7.156 1 95.56 145 CYS A CA 1
ATOM 1096 C C . CYS A 1 145 ? 6.414 0.196 5.887 1 95.56 145 CYS A C 1
ATOM 1098 O O . CYS A 1 145 ? 6.781 0.626 4.789 1 95.56 145 CYS A O 1
ATOM 1100 N N . SER A 1 146 ? 5.441 -0.645 6.008 1 96.5 146 SER A N 1
ATOM 1101 C CA . SER A 1 146 ? 4.59 -0.964 4.863 1 96.5 146 SER A CA 1
ATOM 1102 C C . SER A 1 146 ? 3.834 0.266 4.375 1 96.5 146 SER A C 1
ATOM 1104 O O . SER A 1 146 ? 3.457 1.127 5.176 1 96.5 146 SER A O 1
ATOM 1106 N N . VAL A 1 147 ? 3.695 0.384 3.057 1 97.38 147 VAL A N 1
ATOM 1107 C CA . VAL A 1 147 ? 3.053 1.551 2.463 1 97.38 147 VAL A CA 1
ATOM 1108 C C . VAL A 1 147 ? 1.813 1.118 1.682 1 97.38 147 VAL A C 1
ATOM 1110 O O . VAL A 1 147 ? 1.878 0.195 0.866 1 97.38 147 VAL A O 1
ATOM 1113 N N . MET A 1 148 ? 0.727 1.741 1.947 1 97.94 148 MET A N 1
ATOM 1114 C CA . MET A 1 148 ? -0.501 1.552 1.18 1 97.94 148 MET A CA 1
ATOM 1115 C C . MET A 1 148 ? -0.77 2.752 0.279 1 97.94 148 MET A C 1
ATOM 1117 O O . MET A 1 148 ? -0.948 3.871 0.765 1 97.94 148 MET A O 1
ATOM 1121 N N . ILE A 1 149 ? -0.749 2.514 -0.93 1 97.12 149 ILE A N 1
ATOM 1122 C CA . ILE A 1 149 ? -1.091 3.514 -1.935 1 97.12 149 ILE A CA 1
ATOM 1123 C C . ILE A 1 149 ? -2.541 3.328 -2.375 1 97.12 149 ILE A C 1
ATOM 1125 O O . ILE A 1 149 ? -2.873 2.342 -3.037 1 97.12 149 ILE A O 1
ATOM 1129 N N . VAL A 1 150 ? -3.354 4.266 -2.057 1 97.19 150 VAL A N 1
ATOM 1130 C CA . VAL A 1 150 ? -4.781 4.152 -2.326 1 97.19 150 VAL A CA 1
ATOM 1131 C C . VAL A 1 150 ? -5.121 4.863 -3.633 1 97.19 150 VAL A C 1
ATOM 1133 O O . VAL A 1 150 ? -4.793 6.039 -3.811 1 97.19 150 VAL A O 1
ATOM 1136 N N . LYS A 1 151 ? -5.754 4.18 -4.48 1 92.19 151 LYS A N 1
ATOM 1137 C CA . LYS A 1 151 ? -6.121 4.73 -5.781 1 92.19 151 LYS A CA 1
ATOM 1138 C C . LYS A 1 151 ? -7.625 4.957 -5.879 1 92.19 151 LYS A C 1
ATOM 1140 O O . LYS A 1 151 ? -8.414 4.047 -5.629 1 92.19 151 LYS A O 1
ATOM 1145 N N . ARG A 1 152 ? -7.918 6.07 -6.172 1 86.06 152 ARG A N 1
ATOM 1146 C CA . ARG A 1 152 ? -9.312 6.445 -6.379 1 86.06 152 ARG A CA 1
ATOM 1147 C C . ARG A 1 152 ? -9.766 6.109 -7.797 1 86.06 152 ARG A C 1
ATOM 1149 O O . ARG A 1 152 ? -9.102 6.477 -8.766 1 86.06 152 ARG A O 1
ATOM 1156 N N . PRO A 1 153 ? -10.812 5.344 -7.887 1 79.75 153 PRO A N 1
ATOM 1157 C CA . PRO A 1 153 ? -11.32 5.07 -9.234 1 79.75 153 PRO A CA 1
ATOM 1158 C C . PRO A 1 153 ? -11.703 6.34 -9.984 1 79.75 153 PRO A C 1
ATOM 1160 O O . PRO A 1 153 ? -12.062 7.344 -9.375 1 79.75 153 PRO A O 1
ATOM 1163 N N . PRO A 1 154 ? -11.375 6.359 -11.25 1 70.31 154 PRO A N 1
ATOM 1164 C CA . PRO A 1 154 ? -11.75 7.535 -12.039 1 70.31 154 PRO A CA 1
ATOM 1165 C C . PRO A 1 154 ? -13.242 7.836 -11.977 1 70.31 154 PRO A C 1
ATOM 1167 O O . PRO A 1 154 ? -14.055 6.918 -11.828 1 70.31 154 PRO A O 1
ATOM 1170 N N . LYS A 1 155 ? -13.5 9.156 -11.586 1 60.97 155 LYS A N 1
ATOM 1171 C CA . LYS A 1 155 ? -14.906 9.547 -11.609 1 60.97 155 LYS A CA 1
ATOM 1172 C C . LYS A 1 155 ? -15.531 9.258 -12.969 1 60.97 155 LYS A C 1
ATOM 1174 O O . LYS A 1 155 ? -14.883 9.422 -14.008 1 60.97 155 LYS A O 1
ATOM 1179 N N . PRO A 1 156 ? -16.625 8.641 -13.023 1 53 156 PRO A N 1
ATOM 1180 C CA . PRO A 1 156 ? -17.266 8.492 -14.336 1 53 156 PRO A CA 1
ATOM 1181 C C . PRO A 1 156 ? -17.406 9.812 -15.078 1 53 156 PRO A C 1
ATOM 1183 O O . PRO A 1 156 ? -17.562 10.867 -14.453 1 53 156 PRO A O 1
ATOM 1186 N N . MET A 1 157 ? -16.719 10.031 -16.281 1 45.16 157 MET A N 1
ATOM 1187 C CA . MET A 1 157 ? -16.859 11.195 -17.156 1 45.16 157 MET A CA 1
ATOM 1188 C C . MET A 1 157 ? -18.281 11.742 -17.125 1 45.16 157 MET A C 1
ATOM 1190 O O . MET A 1 157 ? -18.516 12.891 -17.5 1 45.16 157 MET A O 1
ATOM 1194 N N . ASN A 1 158 ? -19.188 11.031 -16.828 1 41.56 158 ASN A N 1
ATOM 1195 C CA . ASN A 1 158 ? -20.5 11.617 -17.047 1 41.56 158 ASN A CA 1
ATOM 1196 C C . ASN A 1 158 ? -20.734 12.82 -16.141 1 41.56 158 ASN A C 1
ATOM 1198 O O . ASN A 1 158 ? -21.781 13.461 -16.203 1 41.56 158 ASN A O 1
ATOM 1202 N N . GLU A 1 159 ? -20.141 12.93 -15.094 1 40.28 159 GLU A N 1
ATOM 1203 C CA . GLU A 1 159 ? -20.609 14.023 -14.25 1 40.28 159 GLU A CA 1
ATOM 1204 C C . GLU A 1 159 ? -19.953 15.344 -14.625 1 40.28 159 GLU A C 1
ATOM 1206 O O . GLU A 1 159 ? -19.938 16.297 -13.836 1 40.28 159 GLU A O 1
ATOM 1211 N N . LEU A 1 160 ? -19.031 15.469 -15.508 1 39.09 160 LEU A N 1
ATOM 1212 C CA . LEU A 1 160 ? -18.75 16.812 -16 1 39.09 160 LEU A CA 1
ATOM 1213 C C . LEU A 1 160 ? -20.031 17.484 -16.5 1 39.09 160 LEU A C 1
ATOM 1215 O O . LEU A 1 160 ? -20.891 16.844 -17.109 1 39.09 160 LEU A O 1
ATOM 1219 N N . ASN A 1 161 ? -20.375 18.75 -15.992 1 35.19 161 ASN A N 1
ATOM 1220 C CA . ASN A 1 161 ? -21.484 19.641 -16.297 1 35.19 161 ASN A CA 1
ATOM 1221 C C . ASN A 1 161 ? -21.734 19.75 -17.797 1 35.19 161 ASN A C 1
ATOM 1223 O O . ASN A 1 161 ? -20.797 19.688 -18.594 1 35.19 161 ASN A O 1
ATOM 1227 N N . PRO A 1 162 ? -22.984 19.703 -18.344 1 34.09 162 PRO A N 1
ATOM 1228 C CA . PRO A 1 162 ? -23.516 20.031 -19.672 1 34.09 162 PRO A CA 1
ATOM 1229 C C . PRO A 1 162 ? -22.984 21.359 -20.203 1 34.09 162 PRO A C 1
ATOM 1231 O O . PRO A 1 162 ? -22.922 22.344 -19.469 1 34.09 162 PRO A O 1
ATOM 1234 N N . ILE A 1 163 ? -22.094 21.438 -21.125 1 33.44 163 ILE A N 1
ATOM 1235 C CA . ILE A 1 163 ? -21.906 22.594 -22 1 33.44 163 ILE A CA 1
ATOM 1236 C C . ILE A 1 163 ? -23.266 23.156 -22.422 1 33.44 163 ILE A C 1
ATOM 1238 O O . ILE A 1 163 ? -24.078 22.453 -23.016 1 33.44 163 ILE A O 1
ATOM 1242 N N . HIS A 1 164 ? -23.875 24 -21.547 1 29.08 164 HIS A N 1
ATOM 1243 C CA . HIS A 1 164 ? -24.938 24.875 -22.047 1 29.08 164 HIS A CA 1
ATOM 1244 C C . HIS A 1 164 ? -24.5 25.594 -23.312 1 29.08 164 HIS A C 1
ATOM 1246 O O . HIS A 1 164 ? -23.562 26.391 -23.297 1 29.08 164 HIS A O 1
ATOM 1252 N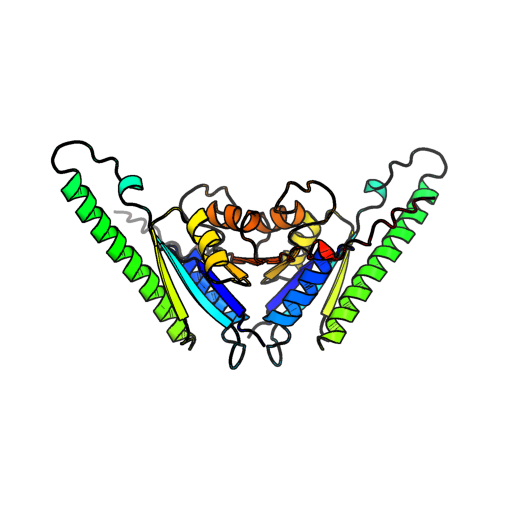 N . CYS A 1 165 ? -24.422 24.906 -24.484 1 26.95 165 CYS A N 1
ATOM 1253 C CA . CYS A 1 165 ? -24.516 25.531 -25.797 1 26.95 165 CYS A CA 1
ATOM 1254 C C . CYS A 1 165 ? -25.594 26.609 -25.797 1 26.95 165 CYS A C 1
ATOM 1256 O O . CYS A 1 165 ? -26.781 26.297 -25.703 1 26.95 165 CYS A O 1
ATOM 1258 N N . CYS A 1 166 ? -25.484 27.734 -25.016 1 24.3 166 CYS A N 1
ATOM 1259 C CA . CYS A 1 166 ? -26.234 28.969 -25.234 1 24.3 166 CYS A CA 1
ATOM 1260 C C . CYS A 1 166 ? -26.078 29.438 -26.688 1 24.3 166 CYS A C 1
ATOM 1262 O O . CYS A 1 166 ? -24.984 29.812 -27.109 1 24.3 166 CYS A O 1
ATOM 1264 N N . ARG A 1 167 ? -26.719 28.766 -27.609 1 23.17 167 ARG A N 1
ATOM 1265 C CA . ARG A 1 167 ? -27.219 29.375 -28.828 1 23.17 167 ARG A CA 1
ATOM 1266 C C . ARG A 1 167 ? -27.969 30.672 -28.531 1 23.17 167 ARG A C 1
ATOM 1268 O O . ARG A 1 167 ? -29.031 30.672 -27.922 1 23.17 167 ARG A O 1
ATOM 1275 N N . GLU A 1 168 ? -27.391 31.641 -27.703 1 20.8 168 GLU A N 1
ATOM 1276 C CA . GLU A 1 168 ?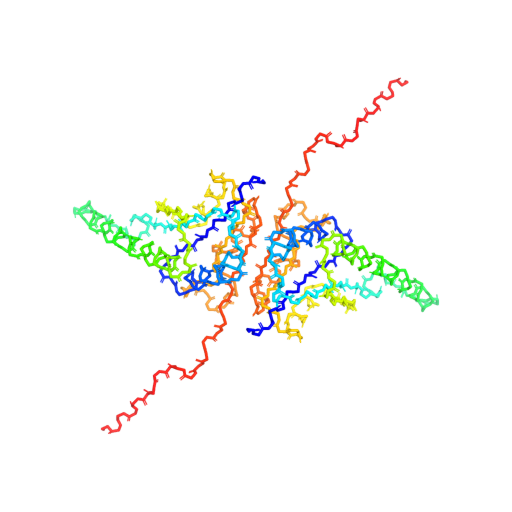 -27.797 32.938 -28.234 1 20.8 168 GLU A CA 1
ATOM 1277 C C . GLU A 1 168 ? -26.984 33.312 -29.469 1 20.8 168 GLU A C 1
ATOM 1279 O O . GLU A 1 168 ? -25.812 32.969 -29.578 1 20.8 168 GLU A O 1
ATOM 1284 N N . MET B 1 1 ? -22.875 -6.164 1.604 1 50.81 1 MET B N 1
ATOM 1285 C CA . MET B 1 1 ? -21.812 -5.387 0.97 1 50.81 1 MET B CA 1
ATOM 1286 C C . MET B 1 1 ? -21.031 -6.246 -0.012 1 50.81 1 MET B C 1
ATOM 1288 O O . MET B 1 1 ? -20.906 -7.461 0.171 1 50.81 1 MET B O 1
ATOM 1292 N N . ALA B 1 2 ? -20.812 -5.762 -1.204 1 60.41 2 ALA B N 1
ATOM 1293 C CA . ALA B 1 2 ? -20.141 -6.566 -2.225 1 60.41 2 ALA B CA 1
ATOM 1294 C C . ALA B 1 2 ? -18.797 -7.082 -1.725 1 60.41 2 ALA B C 1
ATOM 1296 O O . ALA B 1 2 ? -18.125 -6.41 -0.942 1 60.41 2 ALA B O 1
ATOM 1297 N N . GLU B 1 3 ? -18.562 -8.305 -1.787 1 77.75 3 GLU B N 1
ATOM 1298 C CA . GLU B 1 3 ? -17.297 -8.945 -1.418 1 77.75 3 GLU B CA 1
ATOM 1299 C C . GLU B 1 3 ? -16.109 -8.211 -2.016 1 77.75 3 GLU B C 1
ATOM 1301 O O . GLU B 1 3 ? -16.141 -7.816 -3.182 1 77.75 3 GLU B O 1
ATOM 1306 N N . GLN B 1 4 ? -15.25 -7.777 -1.138 1 88.19 4 GLN B N 1
ATOM 1307 C CA . GLN B 1 4 ? -14.023 -7.148 -1.617 1 88.19 4 GLN B CA 1
ATOM 1308 C C . GLN B 1 4 ? -12.922 -8.18 -1.837 1 88.19 4 GLN B C 1
ATOM 1310 O O . GLN B 1 4 ? -12.766 -9.109 -1.039 1 88.19 4 GLN B O 1
ATOM 1315 N N . VAL B 1 5 ? -12.312 -8.086 -2.967 1 94.88 5 VAL B N 1
ATOM 1316 C CA . VAL B 1 5 ? -11.289 -9.062 -3.334 1 94.88 5 VAL B CA 1
ATOM 1317 C C . VAL B 1 5 ? -9.906 -8.492 -3.033 1 94.88 5 VAL B C 1
ATOM 1319 O O . VAL B 1 5 ? -9.602 -7.348 -3.383 1 94.88 5 VAL B O 1
ATOM 1322 N N . ILE B 1 6 ? -9.07 -9.234 -2.346 1 96.56 6 ILE B N 1
ATOM 1323 C CA . ILE B 1 6 ? -7.66 -8.945 -2.121 1 96.56 6 ILE B CA 1
ATOM 1324 C C . ILE B 1 6 ? -6.801 -9.914 -2.928 1 96.56 6 ILE B C 1
ATOM 1326 O O . ILE B 1 6 ? -6.918 -11.133 -2.773 1 96.56 6 ILE B O 1
ATOM 1330 N N . VAL B 1 7 ? -6.039 -9.375 -3.803 1 98.25 7 VAL B N 1
ATOM 1331 C CA . VAL B 1 7 ? -5.051 -10.18 -4.512 1 98.25 7 VAL B CA 1
ATOM 1332 C C . VAL B 1 7 ? -3.691 -10.047 -3.83 1 98.25 7 VAL B C 1
ATOM 1334 O O . VAL B 1 7 ? -3.246 -8.938 -3.525 1 98.25 7 VAL B O 1
ATOM 1337 N N . ILE B 1 8 ? -3.016 -11.156 -3.586 1 98.56 8 ILE B N 1
ATOM 1338 C CA . ILE B 1 8 ? -1.689 -11.141 -2.979 1 98.56 8 ILE B CA 1
ATOM 1339 C C . ILE B 1 8 ? -0.712 -11.922 -3.854 1 98.56 8 ILE B C 1
ATOM 1341 O O . ILE B 1 8 ? -0.961 -13.086 -4.188 1 98.56 8 ILE B O 1
ATOM 1345 N N . GLY B 1 9 ? 0.375 -11.258 -4.273 1 98.25 9 GLY B N 1
ATOM 1346 C CA . GLY B 1 9 ? 1.438 -11.938 -4.996 1 98.25 9 GLY B CA 1
ATOM 1347 C C . GLY B 1 9 ? 2.389 -12.695 -4.086 1 98.25 9 GLY B C 1
ATOM 1348 O O . GLY B 1 9 ? 2.908 -12.133 -3.121 1 98.25 9 GLY B O 1
ATOM 1349 N N . VAL B 1 10 ? 2.65 -13.969 -4.43 1 97.38 10 VAL B N 1
ATOM 1350 C CA . VAL B 1 10 ? 3.605 -14.75 -3.654 1 97.38 10 VAL B CA 1
ATOM 1351 C C . VAL B 1 10 ? 4.625 -15.391 -4.59 1 97.38 10 VAL B C 1
ATOM 1353 O O . VAL B 1 10 ? 4.289 -15.789 -5.707 1 97.38 10 VAL B O 1
ATOM 1356 N N . ASP B 1 11 ? 5.824 -15.414 -4.176 1 94.5 11 ASP B N 1
ATOM 1357 C CA . ASP B 1 11 ? 6.898 -16.172 -4.809 1 94.5 11 ASP B CA 1
ATOM 1358 C C . ASP B 1 11 ? 7.676 -16.984 -3.777 1 94.5 11 ASP B C 1
ATOM 1360 O O . ASP B 1 11 ? 7.152 -17.297 -2.707 1 94.5 11 ASP B O 1
ATOM 1364 N N . GLU B 1 12 ? 8.906 -17.375 -4.055 1 92.69 12 GLU B N 1
ATOM 1365 C CA . GLU B 1 12 ? 9.672 -18.219 -3.152 1 92.69 12 GLU B CA 1
ATOM 1366 C C . GLU B 1 12 ? 10.367 -17.406 -2.072 1 92.69 12 GLU B C 1
ATOM 1368 O O . GLU B 1 12 ? 10.977 -17.969 -1.157 1 92.69 12 GLU B O 1
ATOM 1373 N N . SER B 1 13 ? 10.273 -16.125 -2.182 1 90.62 13 SER B N 1
ATOM 1374 C CA . SER B 1 13 ? 11.031 -15.258 -1.293 1 90.62 13 SER B CA 1
ATOM 1375 C C . SER B 1 13 ? 10.367 -15.148 0.075 1 90.62 13 SER B C 1
ATOM 1377 O O . SER B 1 13 ? 9.141 -15.219 0.183 1 90.62 13 SER B O 1
ATOM 1379 N N . ASP B 1 14 ? 11.109 -14.922 1.115 1 91 14 ASP B N 1
ATOM 1380 C CA . ASP B 1 14 ? 10.617 -14.656 2.465 1 91 14 ASP B CA 1
ATOM 1381 C C . ASP B 1 14 ? 9.789 -13.375 2.508 1 91 14 ASP B C 1
ATOM 1383 O O . ASP B 1 14 ? 8.828 -13.273 3.277 1 91 14 ASP B O 1
ATOM 1387 N N . HIS B 1 15 ? 10.133 -12.469 1.647 1 91.5 15 HIS B N 1
ATOM 1388 C CA . HIS B 1 15 ? 9.438 -11.188 1.628 1 91.5 15 HIS B CA 1
ATOM 1389 C C . HIS B 1 15 ? 7.973 -11.359 1.222 1 91.5 15 HIS B C 1
ATOM 1391 O O . HIS B 1 15 ? 7.086 -10.734 1.805 1 91.5 15 HIS B O 1
ATOM 1397 N N . SER B 1 16 ? 7.773 -12.211 0.231 1 95.25 16 SER B N 1
ATOM 1398 C CA . SER B 1 16 ? 6.406 -12.391 -0.248 1 95.25 16 SER B CA 1
ATOM 1399 C C . SER B 1 16 ? 5.566 -13.172 0.757 1 95.25 16 SER B C 1
ATOM 1401 O O . SER B 1 16 ? 4.383 -12.883 0.939 1 95.25 16 SER B O 1
ATOM 1403 N N . PHE B 1 17 ? 6.152 -14.133 1.446 1 96.56 17 PHE B N 1
ATOM 1404 C CA . PHE B 1 17 ? 5.418 -14.875 2.463 1 96.56 17 PHE B CA 1
ATOM 1405 C C . PHE B 1 17 ? 5.156 -14.008 3.688 1 96.56 17 PHE B C 1
ATOM 1407 O O . PHE B 1 17 ? 4.102 -14.109 4.316 1 96.56 17 PHE B O 1
ATOM 1414 N N . TYR B 1 18 ? 6.164 -13.188 4.016 1 95.75 18 TYR B N 1
ATOM 1415 C CA . TYR B 1 18 ? 5.934 -12.227 5.09 1 95.75 18 TYR B CA 1
ATOM 1416 C C . TYR B 1 18 ? 4.758 -11.312 4.762 1 95.75 18 TYR B C 1
ATOM 1418 O O . TYR B 1 18 ? 3.92 -11.039 5.621 1 95.75 18 TYR B O 1
ATOM 1426 N N . ALA B 1 19 ? 4.703 -10.883 3.504 1 97.25 19 ALA B N 1
ATOM 1427 C CA . ALA B 1 19 ? 3.611 -10.008 3.082 1 97.25 19 ALA B CA 1
ATOM 1428 C C . ALA B 1 19 ? 2.258 -10.688 3.27 1 97.25 19 ALA B C 1
ATOM 1430 O O . ALA B 1 19 ? 1.31 -10.078 3.764 1 97.25 19 ALA B O 1
ATOM 1431 N N . LEU B 1 20 ? 2.188 -11.93 2.885 1 97.62 20 LEU B N 1
ATOM 1432 C CA . LEU B 1 20 ? 0.969 -12.711 3.074 1 97.62 20 LEU B CA 1
ATOM 1433 C C . LEU B 1 20 ? 0.606 -12.797 4.555 1 97.62 20 LEU B C 1
ATOM 1435 O O . LEU B 1 20 ? -0.512 -12.461 4.945 1 97.62 20 LEU B O 1
ATOM 1439 N N . GLN B 1 21 ? 1.529 -13.18 5.348 1 96.69 21 GLN B N 1
ATOM 1440 C CA . GLN B 1 21 ? 1.293 -13.32 6.781 1 96.69 21 GLN B CA 1
ATOM 1441 C C . GLN B 1 21 ? 0.867 -11.992 7.402 1 96.69 21 GLN B C 1
ATOM 1443 O O . GLN B 1 21 ? -0.082 -11.945 8.188 1 96.69 21 GLN B O 1
ATOM 1448 N N . TRP B 1 22 ? 1.594 -11.031 7.055 1 94.5 22 TRP B N 1
ATOM 1449 C CA . TRP B 1 22 ? 1.341 -9.695 7.578 1 94.5 22 TRP B CA 1
ATOM 1450 C C . TRP B 1 22 ? -0.074 -9.234 7.242 1 94.5 22 TRP B C 1
ATOM 1452 O O . TRP B 1 22 ? -0.803 -8.758 8.117 1 94.5 22 TRP B O 1
ATOM 1462 N N . MET B 1 23 ? -0.472 -9.375 5.973 1 94.19 23 MET B N 1
ATOM 1463 C CA . MET B 1 23 ? -1.805 -8.977 5.531 1 94.19 23 MET B CA 1
ATOM 1464 C C . MET B 1 23 ? -2.883 -9.758 6.27 1 94.19 23 MET B C 1
ATOM 1466 O O . MET B 1 23 ? -3.871 -9.188 6.73 1 94.19 23 MET B O 1
ATOM 1470 N N . LEU B 1 24 ? -2.693 -11.031 6.457 1 93.88 24 LEU B N 1
ATOM 1471 C CA . LEU B 1 24 ? -3.656 -11.875 7.156 1 93.88 24 LEU B CA 1
ATOM 1472 C C . LEU B 1 24 ? -3.781 -11.469 8.617 1 93.88 24 LEU B C 1
ATOM 1474 O O . LEU B 1 24 ? -4.891 -11.297 9.133 1 93.88 24 LEU B O 1
ATOM 1478 N N . GLN B 1 25 ? -2.664 -11.258 9.219 1 90.81 25 GLN B N 1
ATOM 1479 C CA . GLN B 1 25 ? -2.617 -10.984 10.648 1 90.81 25 GLN B CA 1
ATOM 1480 C C . GLN B 1 25 ? -3.236 -9.625 10.969 1 90.81 25 GLN B C 1
ATOM 1482 O O . GLN B 1 25 ? -3.924 -9.469 11.977 1 90.81 25 GLN B O 1
ATOM 1487 N N . HIS B 1 26 ? -3.053 -8.711 10.094 1 87.69 26 HIS B N 1
ATOM 1488 C CA . HIS B 1 26 ? -3.381 -7.336 10.469 1 87.69 26 HIS B CA 1
ATOM 1489 C C . HIS B 1 26 ? -4.723 -6.914 9.883 1 87.69 26 HIS B C 1
ATOM 1491 O O . HIS B 1 26 ? -5.398 -6.043 10.438 1 87.69 26 HIS B O 1
ATOM 1497 N N . PHE B 1 27 ? -5.199 -7.512 8.828 1 86.88 27 PHE B N 1
ATOM 1498 C CA . PHE B 1 27 ? -6.348 -6.91 8.172 1 86.88 27 PHE B CA 1
ATOM 1499 C C . PHE B 1 27 ? -7.438 -7.945 7.926 1 86.88 27 PHE B C 1
ATOM 1501 O O . PHE B 1 27 ? -8.617 -7.605 7.852 1 86.88 27 PHE B O 1
ATOM 1508 N N . VAL B 1 28 ? -7.082 -9.172 7.832 1 88.56 28 VAL B N 1
ATOM 1509 C CA . VAL B 1 28 ? -8.102 -10.156 7.473 1 88.56 28 VAL B CA 1
ATOM 1510 C C . VAL B 1 28 ? -8.562 -10.898 8.727 1 88.56 28 VAL B C 1
ATOM 1512 O O . VAL B 1 28 ? -9.75 -10.891 9.055 1 88.56 28 VAL B O 1
ATOM 1515 N N . ALA B 1 29 ? -7.645 -11.383 9.5 1 86.56 29 ALA B N 1
ATOM 1516 C CA . ALA B 1 29 ? -7.949 -12.273 10.625 1 86.56 29 ALA B CA 1
ATOM 1517 C C . ALA B 1 29 ? -8.711 -11.523 11.719 1 86.56 29 ALA B C 1
ATOM 1519 O O . ALA B 1 29 ? -9.594 -12.094 12.367 1 86.56 29 ALA B O 1
ATOM 1520 N N . PRO B 1 30 ? -8.391 -10.266 11.945 1 84.69 30 PRO B N 1
ATOM 1521 C CA . PRO B 1 30 ? -9.078 -9.57 13.039 1 84.69 30 PRO B CA 1
ATOM 1522 C C . PRO B 1 30 ? -10.539 -9.281 12.719 1 84.69 30 PRO B C 1
ATOM 1524 O O . PRO B 1 30 ? -11.305 -8.906 13.609 1 84.69 30 PRO B O 1
ATOM 1527 N N . ILE B 1 31 ? -10.891 -9.383 11.469 1 81.94 31 ILE B N 1
ATOM 1528 C CA . ILE B 1 31 ? -12.266 -9.094 11.062 1 81.94 31 ILE B CA 1
ATOM 1529 C C . ILE B 1 31 ? -13.086 -10.383 11.086 1 81.94 31 ILE B C 1
ATOM 1531 O O . ILE B 1 31 ? -12.836 -11.297 10.297 1 81.94 31 ILE B O 1
ATOM 1535 N N . SER B 1 32 ? -13.977 -10.375 11.992 1 76.44 32 SER B N 1
ATOM 1536 C CA . SER B 1 32 ? -14.891 -11.508 12.031 1 76.44 32 SER B CA 1
ATOM 1537 C C . SER B 1 32 ? -15.758 -11.555 10.773 1 76.44 32 SER B C 1
ATOM 1539 O O . SER B 1 32 ? -16.297 -10.539 10.344 1 76.44 32 SER B O 1
ATOM 1541 N N . ASN B 1 33 ? -15.852 -12.742 10.141 1 76.44 33 ASN B N 1
ATOM 1542 C CA . ASN B 1 33 ? -16.625 -12.898 8.906 1 76.44 33 ASN B CA 1
ATOM 1543 C C . ASN B 1 33 ? -16.172 -11.906 7.84 1 76.44 33 ASN B C 1
ATOM 1545 O O . ASN B 1 33 ? -17 -11.164 7.293 1 76.44 33 ASN B O 1
ATOM 1549 N N . SER B 1 34 ? -14.945 -11.852 7.691 1 77.06 34 SER B N 1
ATOM 1550 C CA . SER B 1 34 ? -14.328 -10.906 6.766 1 77.06 34 SER B CA 1
ATOM 1551 C C . SER B 1 34 ? -15.016 -10.945 5.406 1 77.06 34 SER B C 1
ATOM 1553 O O . SER B 1 34 ? -15.242 -12.016 4.844 1 77.06 34 SER B O 1
ATOM 1555 N N . PRO B 1 35 ? -15.367 -9.742 4.957 1 80.25 35 PRO B N 1
ATOM 1556 C CA . PRO B 1 35 ? -15.969 -9.648 3.625 1 80.25 35 PRO B CA 1
ATOM 1557 C C . PRO B 1 35 ? -14.945 -9.828 2.504 1 80.25 35 PRO B C 1
ATOM 1559 O O . PRO B 1 35 ? -15.297 -9.742 1.325 1 80.25 35 PRO B O 1
ATOM 1562 N N . TYR B 1 36 ? -13.766 -10.164 2.809 1 87 36 TYR B N 1
ATOM 1563 C CA . TYR B 1 36 ? -12.711 -10.195 1.801 1 87 36 TYR B CA 1
ATOM 1564 C C . TYR B 1 36 ? -12.531 -11.602 1.241 1 87 36 TYR B C 1
ATOM 1566 O O . TYR B 1 36 ? -12.539 -12.578 1.992 1 87 36 TYR B O 1
ATOM 1574 N N . LYS B 1 37 ? -12.516 -11.664 -0.009 1 92.94 37 LYS B N 1
ATOM 1575 C CA . LYS B 1 37 ? -12.047 -12.844 -0.732 1 92.94 37 LYS B CA 1
ATOM 1576 C C . LYS B 1 37 ? -10.562 -12.727 -1.06 1 92.94 37 LYS B C 1
ATOM 1578 O O . LYS B 1 37 ? -10.125 -11.727 -1.638 1 92.94 37 LYS B O 1
ATOM 1583 N N . LEU B 1 38 ? -9.828 -13.734 -0.695 1 95.88 38 LEU B N 1
ATOM 1584 C CA . LEU B 1 38 ? -8.391 -13.711 -0.922 1 95.88 38 LEU B CA 1
ATOM 1585 C C . LEU B 1 38 ? -8.023 -14.523 -2.158 1 95.88 38 LEU B C 1
ATOM 1587 O O . LEU B 1 38 ? -8.469 -15.664 -2.309 1 95.88 38 LEU B O 1
ATOM 1591 N N . VAL B 1 39 ? -7.285 -13.922 -3.029 1 98.06 39 VAL B N 1
ATOM 1592 C CA . VAL B 1 39 ? -6.719 -14.602 -4.191 1 98.06 39 VAL B CA 1
ATOM 1593 C C . VAL B 1 39 ? -5.195 -14.547 -4.137 1 98.06 39 VAL B C 1
ATOM 1595 O O . VAL B 1 39 ? -4.605 -13.461 -4.207 1 98.06 39 VAL B O 1
ATOM 1598 N N . ILE B 1 40 ? -4.578 -15.648 -4 1 98.44 40 ILE B N 1
ATOM 1599 C CA . ILE B 1 40 ? -3.121 -15.742 -4.004 1 98.44 40 ILE B CA 1
ATOM 1600 C C . ILE B 1 40 ? -2.629 -16.062 -5.414 1 98.44 40 ILE B C 1
ATOM 1602 O O . ILE B 1 40 ? -3.102 -17.016 -6.043 1 98.44 40 ILE B O 1
ATOM 1606 N N . VAL B 1 41 ? -1.713 -15.281 -5.883 1 98.69 41 VAL B N 1
ATOM 1607 C CA . VAL B 1 41 ? -1.242 -15.438 -7.254 1 98.69 41 VAL B CA 1
ATOM 1608 C C . VAL B 1 41 ? 0.266 -15.672 -7.258 1 98.69 41 VAL B C 1
ATOM 1610 O O . VAL B 1 41 ? 1.019 -14.945 -6.609 1 98.69 41 VAL B O 1
ATOM 1613 N N . HIS B 1 42 ? 0.694 -16.688 -7.887 1 98.19 42 HIS B N 1
ATOM 1614 C CA . HIS B 1 42 ? 2.102 -16.969 -8.156 1 98.19 42 HIS B CA 1
ATOM 1615 C C . HIS B 1 42 ? 2.396 -16.922 -9.648 1 98.19 42 HIS B C 1
ATOM 1617 O O . HIS B 1 42 ? 1.769 -17.625 -10.43 1 98.19 42 HIS B O 1
ATOM 1623 N N . ALA B 1 43 ? 3.363 -16.031 -10.016 1 97.19 43 ALA B N 1
ATOM 1624 C CA . ALA B 1 43 ? 3.84 -15.953 -11.391 1 97.19 43 ALA B CA 1
ATOM 1625 C C . ALA B 1 43 ? 4.977 -16.953 -11.633 1 97.19 43 ALA B C 1
ATOM 1627 O O . ALA B 1 43 ? 6.027 -16.859 -10.992 1 97.19 43 ALA B O 1
ATOM 1628 N N . LYS B 1 44 ? 4.781 -17.828 -12.453 1 94.56 44 LYS B N 1
ATOM 1629 C CA . LYS B 1 44 ? 5.797 -18.797 -12.867 1 94.56 44 LYS B CA 1
ATOM 1630 C C . LYS B 1 44 ? 6.504 -18.344 -14.141 1 94.56 44 LYS B C 1
ATOM 1632 O O . LYS B 1 44 ? 5.855 -18.062 -15.148 1 94.56 44 LYS B O 1
ATOM 1637 N N . PRO B 1 45 ? 7.824 -18.172 -14.047 1 88.31 45 PRO B N 1
ATOM 1638 C CA . PRO B 1 45 ? 8.508 -17.797 -15.289 1 88.31 45 PRO B CA 1
ATOM 1639 C C . PRO B 1 45 ? 8.359 -18.844 -16.391 1 88.31 45 PRO B C 1
ATOM 1641 O O . PRO B 1 45 ? 8.336 -20.047 -16.094 1 88.31 45 PRO B O 1
ATOM 1644 N N . PRO B 1 46 ? 8.211 -18.328 -17.594 1 87 46 PRO B N 1
ATOM 1645 C CA . PRO B 1 46 ? 8.266 -19.328 -18.672 1 87 46 PRO B CA 1
ATOM 1646 C C . PRO B 1 46 ? 9.625 -20.016 -18.766 1 87 46 PRO B C 1
ATOM 1648 O O . PRO B 1 46 ? 10.656 -19.375 -18.562 1 87 46 PRO B O 1
ATOM 1651 N N . PRO B 1 47 ? 9.578 -21.328 -19.047 1 80.94 47 PRO B N 1
ATOM 1652 C CA . PRO B 1 47 ? 10.844 -22.062 -19.109 1 80.94 47 PRO B CA 1
ATOM 1653 C C . PRO B 1 47 ? 11.852 -21.406 -20.062 1 80.94 47 PRO B C 1
ATOM 1655 O O . PRO B 1 47 ? 13.055 -21.422 -19.797 1 80.94 47 PRO B O 1
ATOM 1658 N N . SER B 1 48 ? 11.375 -20.906 -21.188 1 78.38 48 SER B N 1
ATOM 1659 C CA . SER B 1 48 ? 12.242 -20.312 -22.203 1 78.38 48 SER B CA 1
ATOM 1660 C C . SER B 1 48 ? 12.961 -19.078 -21.656 1 78.38 48 SER B C 1
ATOM 1662 O O . SER B 1 48 ? 13.977 -18.656 -22.203 1 78.38 48 SER B O 1
ATOM 1664 N N . SER B 1 49 ? 12.406 -18.562 -20.625 1 73.56 49 SER B N 1
ATOM 1665 C CA . SER B 1 49 ? 13.016 -17.375 -20.047 1 73.56 49 SER B CA 1
ATOM 1666 C C . SER B 1 49 ? 14.172 -17.719 -19.125 1 73.56 49 SER B C 1
ATOM 1668 O O . SER B 1 49 ? 14.984 -16.859 -18.781 1 73.56 49 SER B O 1
ATOM 1670 N N . VAL B 1 50 ? 14.25 -18.984 -18.812 1 73.12 50 VAL B N 1
ATOM 1671 C CA . VAL B 1 50 ? 15.227 -19.406 -17.828 1 73.12 50 VAL B CA 1
ATOM 1672 C C . VAL B 1 50 ? 16.453 -19.984 -18.516 1 73.12 50 VAL B C 1
ATOM 1674 O O . VAL B 1 50 ? 17.578 -19.812 -18.047 1 73.12 50 VAL B O 1
ATOM 1677 N N . ILE B 1 51 ? 16.266 -20.734 -19.594 1 71.31 51 ILE B N 1
ATOM 1678 C CA . ILE B 1 51 ? 17.422 -21.328 -20.266 1 71.31 51 ILE B CA 1
ATOM 1679 C C . ILE B 1 51 ? 17.25 -21.219 -21.781 1 71.31 51 ILE B C 1
ATOM 1681 O O . ILE B 1 51 ? 16.156 -21.422 -22.297 1 71.31 51 ILE B O 1
ATOM 1685 N N . ALA B 1 52 ? 18.344 -20.672 -22.406 1 75 52 ALA B N 1
ATOM 1686 C CA . ALA B 1 52 ? 18.391 -20.703 -23.875 1 75 52 ALA B CA 1
ATOM 1687 C C . ALA B 1 52 ? 18.922 -22.047 -24.375 1 75 52 ALA B C 1
ATOM 1689 O O . ALA B 1 52 ? 20.078 -22.391 -24.141 1 75 52 ALA B O 1
ATOM 1690 N N . VAL B 1 53 ? 18.094 -23 -24.484 1 70.69 53 VAL B N 1
ATOM 1691 C CA . VAL B 1 53 ? 18.578 -24.297 -24.969 1 70.69 53 VAL B CA 1
ATOM 1692 C C . VAL B 1 53 ? 18.359 -24.406 -26.469 1 70.69 53 VAL B C 1
ATOM 1694 O O . VAL B 1 53 ? 17.266 -24.094 -26.969 1 70.69 53 VAL B O 1
ATOM 1697 N N . THR B 1 54 ? 19.547 -24.422 -27.172 1 76 54 THR B N 1
ATOM 1698 C CA . THR B 1 54 ? 19.469 -24.656 -28.609 1 76 54 THR B CA 1
ATOM 1699 C C . THR B 1 54 ? 20.031 -26.016 -28.969 1 76 54 THR B C 1
ATOM 1701 O O . THR B 1 54 ? 20.781 -26.609 -28.203 1 76 54 THR B O 1
ATOM 1704 N N . GLY B 1 55 ? 19.531 -26.688 -30.125 1 77.44 55 GLY B N 1
ATOM 1705 C CA . GLY B 1 55 ? 20.078 -27.922 -30.656 1 77.44 55 GLY B CA 1
ATOM 1706 C C . GLY B 1 55 ? 19.203 -29.141 -30.375 1 77.44 55 GLY B C 1
ATOM 1707 O O . GLY B 1 55 ? 18.094 -29 -29.875 1 77.44 55 GLY B O 1
ATOM 1708 N N . PRO B 1 56 ? 19.828 -30.359 -30.562 1 76.06 56 PRO B N 1
ATOM 1709 C CA . PRO B 1 56 ? 19.125 -31.609 -30.297 1 76.06 56 PRO B CA 1
ATOM 1710 C C . PRO B 1 56 ? 18.875 -31.844 -28.812 1 76.06 56 PRO B C 1
ATOM 1712 O O . PRO B 1 56 ? 19.75 -31.578 -27.984 1 76.06 56 PRO B O 1
ATOM 1715 N N . GLY B 1 57 ? 17.641 -32.031 -28.266 1 78.25 57 GLY B N 1
ATOM 1716 C CA . GLY B 1 57 ? 17.312 -32.312 -26.891 1 78.25 57 GLY B CA 1
ATOM 1717 C C . GLY B 1 57 ? 16.672 -31.125 -26.188 1 78.25 57 GLY B C 1
ATOM 1718 O O . GLY B 1 57 ? 16.344 -31.188 -25 1 78.25 57 GLY B O 1
ATOM 1719 N N . ALA B 1 58 ? 16.781 -30 -26.984 1 77.62 58 ALA B N 1
ATOM 1720 C CA . ALA B 1 58 ? 16.234 -28.781 -26.422 1 77.62 58 ALA B CA 1
ATOM 1721 C C . ALA B 1 58 ? 14.828 -29 -25.891 1 77.62 58 ALA B C 1
ATOM 1723 O O . ALA B 1 58 ? 14.484 -28.516 -24.812 1 77.62 58 ALA B O 1
ATOM 1724 N N . ALA B 1 59 ? 14.117 -29.766 -26.562 1 80.31 59 ALA B N 1
ATOM 1725 C CA . ALA B 1 59 ? 12.742 -30.031 -26.141 1 80.31 59 ALA B CA 1
ATOM 1726 C C . ALA B 1 59 ? 12.703 -30.781 -24.812 1 80.31 59 ALA B C 1
ATOM 1728 O O . ALA B 1 59 ? 11.898 -30.469 -23.938 1 80.31 59 ALA B O 1
ATOM 1729 N N . ASN B 1 60 ? 13.508 -31.828 -24.672 1 84.12 60 ASN B N 1
ATOM 1730 C CA . ASN B 1 60 ? 13.57 -32.594 -23.438 1 84.12 60 ASN B CA 1
ATOM 1731 C C . ASN B 1 60 ? 14.047 -31.734 -22.266 1 84.12 60 ASN B C 1
ATOM 1733 O O . ASN B 1 60 ? 13.516 -31.828 -21.156 1 84.12 60 ASN B O 1
ATOM 1737 N N . ALA B 1 61 ? 15.039 -30.922 -22.516 1 82.56 61 ALA B N 1
ATOM 1738 C CA . ALA B 1 61 ? 15.578 -30.031 -21.5 1 82.56 61 ALA B CA 1
ATOM 1739 C C . ALA B 1 61 ? 14.523 -29.031 -21.031 1 82.56 61 ALA B C 1
ATOM 1741 O O . ALA B 1 61 ? 14.391 -28.766 -19.828 1 82.56 61 ALA B O 1
ATOM 1742 N N . LEU B 1 62 ? 13.773 -28.609 -21.969 1 84.44 62 LEU B N 1
ATOM 1743 C CA . LEU B 1 62 ? 12.719 -27.656 -21.641 1 84.44 62 LEU B CA 1
ATOM 1744 C C . LEU B 1 62 ? 11.617 -28.312 -20.828 1 84.44 62 LEU B C 1
ATOM 1746 O O . LEU B 1 62 ? 11.047 -27.703 -19.922 1 84.44 62 LEU B O 1
ATOM 1750 N N . SER B 1 63 ? 11.297 -29.484 -21.156 1 87.69 63 SER B N 1
ATOM 1751 C CA . SER B 1 63 ? 10.266 -30.234 -20.438 1 87.69 63 SER B CA 1
ATOM 1752 C C . SER B 1 63 ? 10.68 -30.484 -19 1 87.69 63 SER B C 1
ATOM 1754 O O . SER B 1 63 ? 9.852 -30.375 -18.078 1 87.69 63 SER B O 1
ATOM 1756 N N . LEU B 1 64 ? 11.891 -30.844 -18.828 1 86.94 64 LEU B N 1
ATOM 1757 C CA . LEU B 1 64 ? 12.406 -31.078 -17.484 1 86.94 64 LEU B CA 1
ATOM 1758 C C . LEU B 1 64 ? 12.406 -29.797 -16.672 1 86.94 64 LEU B C 1
ATOM 1760 O O . LEU B 1 64 ? 12.031 -29.797 -15.5 1 86.94 64 LEU B O 1
ATOM 1764 N N . LEU B 1 65 ? 12.75 -28.781 -17.328 1 86.44 65 LEU B N 1
ATOM 1765 C CA . LEU B 1 65 ? 12.742 -27.484 -16.656 1 86.44 65 LEU B CA 1
ATOM 1766 C C . LEU B 1 65 ? 11.32 -27.078 -16.281 1 86.44 65 LEU B C 1
ATOM 1768 O O . LEU B 1 65 ? 11.094 -26.562 -15.18 1 86.44 65 LEU B O 1
ATOM 1772 N N . ASP B 1 66 ? 10.453 -27.297 -17.172 1 90.06 66 ASP B N 1
ATOM 1773 C CA . ASP B 1 66 ? 9.055 -26.969 -16.906 1 90.06 66 ASP B CA 1
ATOM 1774 C C . ASP B 1 66 ? 8.531 -27.766 -15.703 1 90.06 66 ASP B C 1
ATOM 1776 O O . ASP B 1 66 ? 7.812 -27.203 -14.867 1 90.06 66 ASP B O 1
ATOM 1780 N N . ALA B 1 67 ? 8.891 -28.984 -15.648 1 91.69 67 ALA B N 1
ATOM 1781 C CA . ALA B 1 67 ? 8.492 -29.828 -14.523 1 91.69 67 ALA B CA 1
ATOM 1782 C C . ALA B 1 67 ? 9.055 -29.281 -13.211 1 91.69 67 ALA B C 1
ATOM 1784 O O . ALA B 1 67 ? 8.359 -29.266 -12.195 1 91.69 67 ALA B O 1
ATOM 1785 N N . ASP B 1 68 ? 10.234 -28.875 -13.258 1 91.06 68 ASP B N 1
ATOM 1786 C CA . ASP B 1 68 ? 10.875 -28.328 -12.07 1 91.06 68 ASP B CA 1
ATOM 1787 C C . ASP B 1 68 ? 10.203 -27.016 -11.633 1 91.06 68 ASP B C 1
ATOM 1789 O O . ASP B 1 68 ? 9.961 -26.797 -10.445 1 91.06 68 ASP B O 1
ATOM 1793 N N . LEU B 1 69 ? 9.953 -26.25 -12.617 1 91.06 69 LEU B N 1
ATOM 1794 C CA . LEU B 1 69 ? 9.289 -24.984 -12.328 1 91.06 69 LEU B CA 1
ATOM 1795 C C . LEU B 1 69 ? 7.898 -25.234 -11.742 1 91.06 69 LEU B C 1
ATOM 1797 O O . LEU B 1 69 ? 7.461 -24.5 -10.852 1 91.06 69 LEU B O 1
ATOM 1801 N N . ASN B 1 70 ? 7.258 -26.188 -12.219 1 94.69 70 ASN B N 1
ATOM 1802 C CA . ASN B 1 70 ? 5.949 -26.547 -11.68 1 94.69 70 ASN B CA 1
ATOM 1803 C C . ASN B 1 70 ? 6.043 -27.047 -10.242 1 94.69 70 ASN B C 1
ATOM 1805 O O . ASN B 1 70 ? 5.188 -26.734 -9.414 1 94.69 70 ASN B O 1
ATOM 1809 N N . LYS B 1 71 ? 7.035 -27.812 -9.992 1 95.62 71 LYS B N 1
ATOM 1810 C CA . LYS B 1 71 ? 7.238 -28.297 -8.633 1 95.62 71 LYS B CA 1
ATOM 1811 C C . LYS B 1 71 ? 7.453 -27.141 -7.66 1 95.62 71 LYS B C 1
ATOM 1813 O O . LYS B 1 71 ? 6.859 -27.109 -6.582 1 95.62 71 LYS B O 1
ATOM 1818 N N . VAL B 1 72 ? 8.25 -26.281 -8.078 1 94.44 72 VAL B N 1
ATOM 1819 C CA . VAL B 1 72 ? 8.547 -25.125 -7.242 1 94.44 72 VAL B CA 1
ATOM 1820 C C . VAL B 1 72 ? 7.273 -24.297 -7.043 1 94.44 72 VAL B C 1
ATOM 1822 O O . VAL B 1 72 ? 6.969 -23.875 -5.926 1 94.44 72 VAL B O 1
ATOM 1825 N N . ALA B 1 73 ? 6.574 -24.094 -8.117 1 96.81 73 ALA B N 1
ATOM 1826 C CA . ALA B 1 73 ? 5.336 -23.312 -8.062 1 96.81 73 ALA B CA 1
ATOM 1827 C C . ALA B 1 73 ? 4.336 -23.953 -7.105 1 96.81 73 ALA B C 1
ATOM 1829 O O . ALA B 1 73 ? 3.738 -23.281 -6.27 1 96.81 73 ALA B O 1
ATOM 1830 N N . ASN B 1 74 ? 4.188 -25.25 -7.203 1 97.25 74 ASN B N 1
ATOM 1831 C CA . ASN B 1 74 ? 3.248 -25.969 -6.355 1 97.25 74 ASN B CA 1
ATOM 1832 C C . ASN B 1 74 ? 3.648 -25.906 -4.883 1 97.25 74 ASN B C 1
ATOM 1834 O O . ASN B 1 74 ? 2.793 -25.734 -4.012 1 97.25 74 ASN B O 1
ATOM 1838 N N . ARG B 1 75 ? 4.887 -26 -4.664 1 97.5 75 ARG B N 1
ATOM 1839 C CA . ARG B 1 75 ? 5.379 -25.875 -3.297 1 97.5 75 ARG B CA 1
ATOM 1840 C C . ARG B 1 75 ? 5.105 -24.484 -2.742 1 97.5 75 ARG B C 1
ATOM 1842 O O . ARG B 1 75 ? 4.703 -24.344 -1.586 1 97.5 75 ARG B O 1
ATOM 1849 N N . THR B 1 76 ? 5.355 -23.531 -3.539 1 97.38 76 THR B N 1
ATOM 1850 C CA . THR B 1 76 ? 5.16 -22.141 -3.141 1 97.38 76 THR B CA 1
ATOM 1851 C C . THR B 1 76 ? 3.703 -21.875 -2.77 1 97.38 76 THR B C 1
ATOM 1853 O O . THR B 1 76 ? 3.414 -21.328 -1.702 1 97.38 76 THR B O 1
ATOM 1856 N N . VAL B 1 77 ? 2.77 -22.297 -3.586 1 97.56 77 VAL B N 1
ATOM 1857 C CA . VAL B 1 77 ? 1.355 -22.031 -3.35 1 97.56 77 VAL B CA 1
ATOM 1858 C C . VAL B 1 77 ? 0.855 -22.875 -2.182 1 97.56 77 VAL B C 1
ATOM 1860 O O . VAL B 1 77 ? -0.011 -22.438 -1.418 1 97.56 77 VAL B O 1
ATOM 1863 N N . GLN B 1 78 ? 1.396 -24.062 -2.055 1 97.5 78 GLN B N 1
ATOM 1864 C CA . GLN B 1 78 ? 1.014 -24.875 -0.909 1 97.5 78 GLN B CA 1
ATOM 1865 C C . GLN B 1 78 ? 1.436 -24.219 0.403 1 97.5 78 GLN B C 1
ATOM 1867 O O . GLN B 1 78 ? 0.673 -24.203 1.371 1 97.5 78 GLN B O 1
ATOM 1872 N N . LYS B 1 79 ? 2.639 -23.781 0.406 1 97.94 79 LYS B N 1
ATOM 1873 C CA . LYS B 1 79 ? 3.098 -23.062 1.59 1 97.94 79 LYS B CA 1
ATOM 1874 C C . LYS B 1 79 ? 2.188 -21.875 1.896 1 97.94 79 LYS B C 1
ATOM 1876 O O . LYS B 1 79 ? 1.847 -21.625 3.057 1 97.94 79 LYS B O 1
ATOM 1881 N N . ALA B 1 80 ? 1.796 -21.156 0.896 1 98.06 80 ALA B N 1
ATOM 1882 C CA . ALA B 1 80 ? 0.891 -20.031 1.067 1 98.06 80 ALA B CA 1
ATOM 1883 C C . ALA B 1 80 ? -0.451 -20.484 1.638 1 98.06 80 ALA B C 1
ATOM 1885 O O . ALA B 1 80 ? -0.995 -19.844 2.541 1 98.06 80 ALA B O 1
ATOM 1886 N N . LYS B 1 81 ? -0.94 -21.547 1.136 1 97.06 81 LYS B N 1
ATOM 1887 C CA . LYS B 1 81 ? -2.195 -22.109 1.635 1 97.06 81 LYS B CA 1
ATOM 1888 C C . LYS B 1 81 ? -2.074 -22.5 3.102 1 97.06 81 LYS B C 1
ATOM 1890 O O . LYS B 1 81 ? -2.992 -22.266 3.893 1 97.06 81 LYS B O 1
ATOM 1895 N N . ASP B 1 82 ? -1.009 -23.094 3.406 1 96.88 82 ASP B N 1
ATOM 1896 C CA . ASP B 1 82 ? -0.774 -23.5 4.789 1 96.88 82 ASP B CA 1
ATOM 1897 C C . ASP B 1 82 ? -0.789 -22.297 5.727 1 96.88 82 ASP B C 1
ATOM 1899 O O . ASP B 1 82 ? -1.342 -22.359 6.824 1 96.88 82 ASP B O 1
ATOM 1903 N N . ILE B 1 83 ? -0.183 -21.281 5.301 1 97.12 83 ILE B N 1
ATOM 1904 C CA . ILE B 1 83 ? -0.169 -20.047 6.078 1 97.12 83 ILE B CA 1
ATOM 1905 C C . ILE B 1 83 ? -1.6 -19.562 6.289 1 97.12 83 ILE B C 1
ATOM 1907 O O . ILE B 1 83 ? -1.961 -19.141 7.391 1 97.12 83 ILE B O 1
ATOM 1911 N N . CYS B 1 84 ? -2.385 -19.578 5.238 1 96.12 84 CYS B N 1
ATOM 1912 C CA . CYS B 1 84 ? -3.777 -19.156 5.344 1 96.12 84 CYS B CA 1
ATOM 1913 C C . CYS B 1 84 ? -4.535 -20.031 6.34 1 96.12 84 CYS B C 1
ATOM 1915 O O . CYS B 1 84 ? -5.305 -19.516 7.156 1 96.12 84 CYS B O 1
ATOM 1917 N N . ILE B 1 85 ? -4.309 -21.312 6.293 1 94.25 85 ILE B N 1
ATOM 1918 C CA . ILE B 1 85 ? -4.969 -22.25 7.188 1 94.25 85 ILE B CA 1
ATOM 1919 C C . ILE B 1 85 ? -4.582 -21.938 8.633 1 94.25 85 ILE B C 1
ATOM 1921 O O . ILE B 1 85 ? -5.434 -21.969 9.523 1 94.25 85 ILE B O 1
ATOM 1925 N N . GLU B 1 86 ? -3.322 -21.656 8.82 1 94.12 86 GLU B N 1
ATOM 1926 C CA . GLU B 1 86 ? -2.824 -21.328 10.148 1 94.12 86 GLU B CA 1
ATOM 1927 C C . GLU B 1 86 ? -3.539 -20.109 10.719 1 94.12 86 GLU B C 1
ATOM 1929 O O . GLU B 1 86 ? -3.678 -19.969 11.938 1 94.12 86 GLU B O 1
ATOM 1934 N N . HIS B 1 87 ? -4.004 -19.25 9.875 1 92.38 87 HIS B N 1
ATOM 1935 C CA . HIS B 1 87 ? -4.684 -18.031 10.297 1 92.38 87 HIS B CA 1
ATOM 1936 C C . HIS B 1 87 ? -6.199 -18.203 10.219 1 92.38 87 HIS B C 1
ATOM 1938 O O . HIS B 1 87 ? -6.938 -17.219 10.312 1 92.38 87 HIS B O 1
ATOM 1944 N N . LYS B 1 88 ? -6.664 -19.406 9.883 1 90.25 88 LYS B N 1
ATOM 1945 C CA . LYS B 1 88 ? -8.07 -19.797 9.883 1 90.25 88 LYS B CA 1
ATOM 1946 C C . LYS B 1 88 ? -8.828 -19.094 8.75 1 90.25 88 LYS B C 1
ATOM 1948 O O . LYS B 1 88 ? -9.969 -18.672 8.93 1 90.25 88 LYS B O 1
ATOM 1953 N N . ILE B 1 89 ? -8.062 -18.906 7.719 1 88.75 89 ILE B N 1
ATOM 1954 C CA . ILE B 1 89 ? -8.695 -18.391 6.504 1 88.75 89 ILE B CA 1
ATOM 1955 C C . ILE B 1 89 ? -8.914 -19.531 5.52 1 88.75 89 ILE B C 1
ATOM 1957 O O . ILE B 1 89 ? -7.949 -20.078 4.969 1 88.75 89 ILE B O 1
ATOM 1961 N N . GLU B 1 90 ? -10.18 -19.875 5.254 1 81.06 90 GLU B N 1
ATOM 1962 C CA . GLU B 1 90 ? -10.445 -21.078 4.477 1 81.06 90 GLU B CA 1
ATOM 1963 C C . GLU B 1 90 ? -10.836 -20.734 3.043 1 81.06 90 GLU B C 1
ATOM 1965 O O . GLU B 1 90 ? -10.625 -21.531 2.127 1 81.06 90 GLU B O 1
ATOM 1970 N N . ASN B 1 91 ? -11.398 -19.641 2.789 1 81.94 91 ASN B N 1
ATOM 1971 C CA . ASN B 1 91 ? -11.852 -19.281 1.448 1 81.94 91 ASN B CA 1
ATOM 1972 C C . ASN B 1 91 ? -10.766 -18.531 0.678 1 81.94 91 ASN B C 1
ATOM 1974 O O . ASN B 1 91 ? -10.844 -17.312 0.522 1 81.94 91 ASN B O 1
ATOM 1978 N N . VAL B 1 92 ? -9.766 -19.344 0.268 1 93.75 92 VAL B N 1
ATOM 1979 C CA . VAL B 1 92 ? -8.656 -18.734 -0.463 1 93.75 92 VAL B CA 1
ATOM 1980 C C . VAL B 1 92 ? -8.57 -19.344 -1.864 1 93.75 92 VAL B C 1
ATOM 1982 O O . VAL B 1 92 ? -8.609 -20.562 -2.025 1 93.75 92 VAL B O 1
ATOM 1985 N N . GLN B 1 93 ? -8.586 -18.547 -2.836 1 97.19 93 GLN B N 1
ATOM 1986 C CA . GLN B 1 93 ? -8.32 -18.953 -4.211 1 97.19 93 GLN B CA 1
ATOM 1987 C C . GLN B 1 93 ? -6.848 -18.797 -4.562 1 97.19 93 GLN B C 1
ATOM 1989 O O . GLN B 1 93 ? -6.219 -17.797 -4.191 1 97.19 93 GLN B O 1
ATOM 1994 N N . VAL B 1 94 ? -6.316 -19.781 -5.23 1 97.56 94 VAL B N 1
ATOM 1995 C CA . VAL B 1 94 ? -4.91 -19.75 -5.605 1 97.56 94 VAL B CA 1
ATOM 1996 C C . VAL B 1 94 ? -4.777 -19.859 -7.121 1 97.56 94 VAL B C 1
ATOM 1998 O O . VAL B 1 94 ? -5.473 -20.641 -7.762 1 97.56 94 VAL B O 1
ATOM 2001 N N . GLU B 1 95 ? -3.912 -19.031 -7.668 1 98.06 95 GLU B N 1
ATOM 2002 C CA . GLU B 1 95 ? -3.623 -19.031 -9.102 1 98.06 95 GLU B CA 1
ATOM 2003 C C . GLU B 1 95 ? -2.125 -19.156 -9.359 1 98.06 95 GLU B C 1
ATOM 2005 O O . GLU B 1 95 ? -1.326 -18.422 -8.773 1 98.06 95 GLU B O 1
ATOM 2010 N N . ILE B 1 96 ? -1.737 -20.125 -10.164 1 98 96 ILE B N 1
ATOM 2011 C CA . ILE B 1 96 ? -0.406 -20.172 -10.758 1 98 96 ILE B CA 1
ATOM 2012 C C . ILE B 1 96 ? -0.483 -19.75 -12.227 1 98 96 ILE B C 1
ATOM 2014 O O . ILE B 1 96 ? -1.166 -20.391 -13.023 1 98 96 ILE B O 1
ATOM 2018 N N . VAL B 1 97 ? 0.205 -18.703 -12.547 1 97.81 97 VAL B N 1
ATOM 2019 C CA . VAL B 1 97 ? 0.098 -18.141 -13.891 1 97.81 97 VAL B CA 1
ATOM 2020 C C . VAL B 1 97 ? 1.489 -18.016 -14.508 1 97.81 97 VAL B C 1
ATOM 2022 O O . VAL B 1 97 ? 2.406 -17.484 -13.875 1 97.81 97 VAL B O 1
ATOM 2025 N N . GLU B 1 98 ? 1.656 -18.531 -15.695 1 96.31 98 GLU B N 1
ATOM 2026 C CA . GLU B 1 98 ? 2.928 -18.391 -16.406 1 96.31 98 GLU B CA 1
ATOM 2027 C C . GLU B 1 98 ? 3.09 -16.984 -16.953 1 96.31 98 GLU B C 1
ATOM 2029 O O . GLU B 1 98 ? 2.184 -16.453 -17.609 1 96.31 98 GLU B O 1
ATOM 2034 N N . GLY B 1 99 ? 4.215 -16.328 -16.656 1 95.56 99 GLY B N 1
ATOM 2035 C CA . GLY B 1 99 ? 4.496 -15.008 -17.219 1 95.56 99 GLY B CA 1
ATOM 2036 C C . GLY B 1 99 ? 5.324 -14.133 -16.281 1 95.56 99 GLY B C 1
ATOM 2037 O O . GLY B 1 99 ? 5.773 -14.594 -15.234 1 95.56 99 GLY B O 1
ATOM 2038 N N . ASP B 1 100 ? 5.598 -12.914 -16.75 1 94.12 100 ASP B N 1
ATOM 2039 C CA . ASP B 1 100 ? 6.285 -11.906 -15.945 1 94.12 100 ASP B CA 1
ATOM 2040 C C . ASP B 1 100 ? 5.43 -11.469 -14.766 1 94.12 100 ASP B C 1
ATOM 2042 O O . ASP B 1 100 ? 4.242 -11.18 -14.922 1 94.12 100 ASP B O 1
ATOM 2046 N N . ALA B 1 101 ? 6.016 -11.445 -13.641 1 95.5 101 ALA B N 1
ATOM 2047 C CA . ALA B 1 101 ? 5.297 -11.164 -12.406 1 95.5 101 ALA B CA 1
ATOM 2048 C C . ALA B 1 101 ? 4.582 -9.812 -12.477 1 95.5 101 ALA B C 1
ATOM 2050 O O . ALA B 1 101 ? 3.469 -9.664 -11.969 1 95.5 101 ALA B O 1
ATOM 2051 N N . ARG B 1 102 ? 5.203 -8.883 -13.125 1 95.75 102 ARG B N 1
ATOM 2052 C CA . ARG B 1 102 ? 4.617 -7.555 -13.242 1 95.75 102 ARG B CA 1
ATOM 2053 C C . ARG B 1 102 ? 3.275 -7.609 -13.969 1 95.75 102 ARG B C 1
ATOM 2055 O O . ARG B 1 102 ? 2.271 -7.105 -13.461 1 95.75 102 ARG B O 1
ATOM 2062 N N . ASN B 1 103 ? 3.23 -8.234 -15.031 1 97.31 103 ASN B N 1
ATOM 2063 C CA . ASN B 1 103 ? 2.025 -8.367 -15.844 1 97.31 103 ASN B CA 1
ATOM 2064 C C . ASN B 1 103 ? 1 -9.281 -15.188 1 97.31 103 ASN B C 1
ATOM 2066 O O . ASN B 1 103 ? -0.194 -8.977 -15.172 1 97.31 103 ASN B O 1
ATOM 2070 N N . VAL B 1 104 ? 1.472 -10.32 -14.641 1 98.12 104 VAL B N 1
ATOM 2071 C CA . VAL B 1 104 ? 0.592 -11.312 -14.039 1 98.12 104 VAL B CA 1
ATOM 2072 C C . VAL B 1 104 ? -0.185 -10.688 -12.883 1 98.12 104 VAL B C 1
ATOM 2074 O O . VAL B 1 104 ? -1.391 -10.906 -12.742 1 98.12 104 VAL B O 1
ATOM 2077 N N . MET B 1 105 ? 0.494 -9.891 -12.102 1 98.19 105 MET B N 1
ATOM 2078 C CA . MET B 1 105 ? -0.163 -9.258 -10.961 1 98.19 105 MET B CA 1
ATOM 2079 C C . MET B 1 105 ? -1.224 -8.266 -11.422 1 98.19 105 MET B C 1
ATOM 2081 O O . MET B 1 105 ? -2.355 -8.289 -10.938 1 98.19 105 MET B O 1
ATOM 2085 N N . CYS B 1 106 ? -0.91 -7.449 -12.336 1 97.94 106 CYS B N 1
ATOM 2086 C CA . CYS B 1 106 ? -1.855 -6.445 -12.812 1 97.94 106 CYS B CA 1
ATOM 2087 C C . CYS B 1 106 ? -3.039 -7.102 -13.516 1 97.94 106 CYS B C 1
ATOM 2089 O O . CYS B 1 106 ? -4.18 -6.668 -13.352 1 97.94 106 CYS B O 1
ATOM 2091 N N . ASP B 1 107 ? -2.752 -8.141 -14.281 1 98.56 107 ASP B N 1
ATOM 2092 C CA . ASP B 1 107 ? -3.822 -8.875 -14.945 1 98.56 107 ASP B CA 1
ATOM 2093 C C . ASP B 1 107 ? -4.758 -9.531 -13.93 1 98.56 107 ASP B C 1
ATOM 2095 O O . ASP B 1 107 ? -5.973 -9.57 -14.133 1 98.56 107 ASP B O 1
ATOM 2099 N N . ALA B 1 108 ? -4.176 -10.055 -12.859 1 98.62 108 ALA B N 1
ATOM 2100 C CA . ALA B 1 108 ? -4.988 -10.664 -11.812 1 98.62 108 ALA B CA 1
ATOM 2101 C C . ALA B 1 108 ? -5.906 -9.641 -11.156 1 98.62 108 ALA B C 1
ATOM 2103 O O . ALA B 1 108 ? -7.066 -9.93 -10.859 1 98.62 108 ALA B O 1
ATOM 2104 N N . VAL B 1 109 ? -5.398 -8.484 -10.922 1 97.94 109 VAL B N 1
ATOM 2105 C CA . VAL B 1 109 ? -6.188 -7.395 -10.359 1 97.94 109 VAL B CA 1
ATOM 2106 C C . VAL B 1 109 ? -7.414 -7.133 -11.234 1 97.94 109 VAL B C 1
ATOM 2108 O O . VAL B 1 109 ? -8.531 -6.996 -10.719 1 97.94 109 VAL B O 1
ATOM 2111 N N . GLU B 1 110 ? -7.199 -7.102 -12.508 1 97.69 110 GLU B N 1
ATOM 2112 C CA . GLU B 1 110 ? -8.289 -6.867 -13.445 1 97.69 110 GLU B CA 1
ATOM 2113 C C . GLU B 1 110 ? -9.25 -8.047 -13.484 1 97.69 110 GLU B C 1
ATOM 2115 O O . GLU B 1 110 ? -10.469 -7.867 -13.406 1 97.69 110 GLU B O 1
ATOM 2120 N N . LYS B 1 111 ? -8.711 -9.219 -13.609 1 98.06 111 LYS B N 1
ATOM 2121 C CA . LYS B 1 111 ? -9.5 -10.445 -13.734 1 98.06 111 LYS B CA 1
ATOM 2122 C C . LYS B 1 111 ? -10.453 -10.609 -12.547 1 98.06 111 LYS B C 1
ATOM 2124 O O . LYS B 1 111 ? -11.617 -10.969 -12.734 1 98.06 111 LYS B O 1
ATOM 2129 N N . PHE B 1 112 ? -9.992 -10.258 -11.406 1 97.5 112 PHE B N 1
ATOM 2130 C CA . PHE B 1 112 ? -10.773 -10.555 -10.203 1 97.5 112 PHE B CA 1
ATOM 2131 C C . PHE B 1 112 ? -11.406 -9.281 -9.648 1 97.5 112 PHE B C 1
ATOM 2133 O O . PHE B 1 112 ? -11.984 -9.289 -8.562 1 97.5 112 PHE B O 1
ATOM 2140 N N . HIS B 1 113 ? -11.227 -8.172 -10.359 1 96.06 113 HIS B N 1
ATOM 2141 C CA . HIS B 1 113 ? -11.742 -6.891 -9.898 1 96.06 113 HIS B CA 1
ATOM 2142 C C . HIS B 1 113 ? -11.336 -6.613 -8.461 1 96.06 113 HIS B C 1
ATOM 2144 O O . HIS B 1 113 ? -12.18 -6.266 -7.625 1 96.06 113 HIS B O 1
ATOM 2150 N N . ALA B 1 114 ? -10.055 -6.734 -8.219 1 96.62 114 ALA B N 1
ATOM 2151 C CA . ALA B 1 114 ? -9.516 -6.625 -6.863 1 96.62 114 ALA B CA 1
ATOM 2152 C C . ALA B 1 114 ? -9.609 -5.188 -6.352 1 96.62 114 ALA B C 1
ATOM 2154 O O . ALA B 1 114 ? -9.375 -4.238 -7.105 1 96.62 114 ALA B O 1
ATOM 2155 N N . SER B 1 115 ? -9.922 -5.055 -5.066 1 94.5 115 SER B N 1
ATOM 2156 C CA . SER B 1 115 ? -9.906 -3.752 -4.41 1 94.5 115 SER B CA 1
ATOM 2157 C C . SER B 1 115 ? -8.508 -3.395 -3.93 1 94.5 115 SER B C 1
ATOM 2159 O O . SER B 1 115 ? -8.164 -2.217 -3.805 1 94.5 115 SER B O 1
ATOM 2161 N N . ILE B 1 116 ? -7.715 -4.473 -3.67 1 96.75 116 ILE B N 1
ATOM 2162 C CA . ILE B 1 116 ? -6.367 -4.258 -3.158 1 96.75 116 ILE B CA 1
ATOM 2163 C C . ILE B 1 116 ? -5.418 -5.305 -3.746 1 96.75 116 ILE B C 1
ATOM 2165 O O . ILE B 1 116 ? -5.781 -6.473 -3.877 1 96.75 116 ILE B O 1
ATOM 2169 N N . LEU B 1 117 ? -4.289 -4.852 -4.121 1 98.19 117 LEU B N 1
ATOM 2170 C CA . LEU B 1 117 ? -3.158 -5.715 -4.449 1 98.19 117 LEU B CA 1
ATOM 2171 C C . LEU B 1 117 ? -2.076 -5.621 -3.377 1 98.19 117 LEU B C 1
ATOM 2173 O O . LEU B 1 117 ? -1.629 -4.523 -3.035 1 98.19 117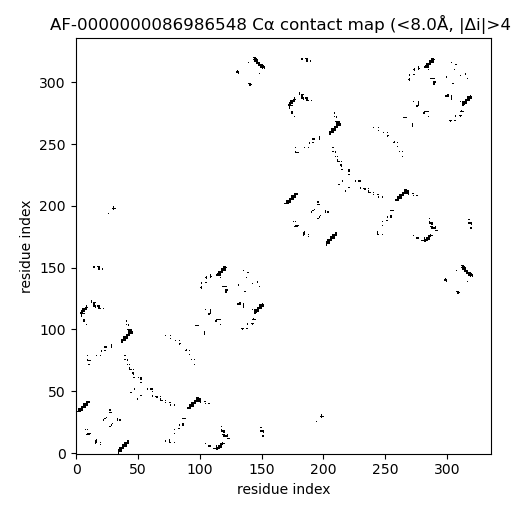 LEU B O 1
ATOM 2177 N N . VAL B 1 118 ? -1.666 -6.73 -2.818 1 98.31 118 VAL B N 1
ATOM 2178 C CA . VAL B 1 118 ? -0.621 -6.785 -1.803 1 98.31 118 VAL B CA 1
ATOM 2179 C C . VAL B 1 118 ? 0.627 -7.449 -2.379 1 98.31 118 VAL B C 1
ATOM 2181 O O . VAL B 1 118 ? 0.551 -8.547 -2.938 1 98.31 118 VAL B O 1
ATOM 2184 N N . VAL B 1 119 ? 1.765 -6.801 -2.26 1 97.38 119 VAL B N 1
ATOM 2185 C CA . VAL B 1 119 ? 3.037 -7.336 -2.729 1 97.38 119 VAL B CA 1
ATOM 2186 C C . VAL B 1 119 ? 4.125 -7.07 -1.69 1 97.38 119 VAL B C 1
ATOM 2188 O O . VAL B 1 119 ? 4 -6.152 -0.874 1 97.38 119 VAL B O 1
ATOM 2191 N N . GLY B 1 120 ? 5.094 -7.93 -1.658 1 95.25 120 GLY B N 1
ATOM 2192 C CA . GLY B 1 120 ? 6.293 -7.613 -0.898 1 95.25 120 GLY B CA 1
ATOM 2193 C C . GLY B 1 120 ? 7.102 -6.48 -1.499 1 95.25 120 GLY B C 1
ATOM 2194 O O . GLY B 1 120 ? 6.938 -6.148 -2.676 1 95.25 120 GLY B O 1
ATOM 2195 N N . SER B 1 121 ? 7.957 -5.844 -0.693 1 86.44 121 SER B N 1
ATOM 2196 C CA . SER B 1 121 ? 8.711 -4.672 -1.133 1 86.44 121 SER B CA 1
ATOM 2197 C C . SER B 1 121 ? 9.93 -5.07 -1.957 1 86.44 121 SER B C 1
ATOM 2199 O O . SER B 1 121 ? 10.352 -4.328 -2.842 1 86.44 121 SER B O 1
ATOM 2201 N N . HIS B 1 122 ? 10.688 -6.059 -1.324 1 74.44 122 HIS B N 1
ATOM 2202 C CA . HIS B 1 122 ? 11.953 -6.43 -1.935 1 74.44 122 HIS B CA 1
ATOM 2203 C C . HIS B 1 122 ? 11.961 -7.895 -2.352 1 74.44 122 HIS B C 1
ATOM 2205 O O . HIS B 1 122 ? 11.094 -8.664 -1.938 1 74.44 122 HIS B O 1
ATOM 2211 N N . ASN B 1 123 ? 12.477 -8.25 -3.5 1 57.72 123 ASN B N 1
ATOM 2212 C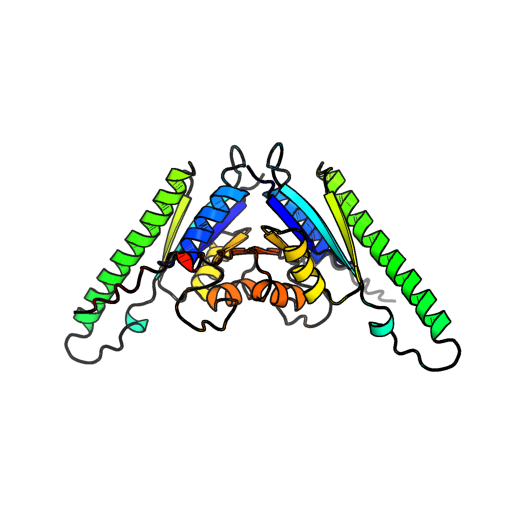 CA . ASN B 1 123 ? 13 -9.602 -3.668 1 57.72 123 ASN B CA 1
ATOM 2213 C C . ASN B 1 123 ? 14.516 -9.633 -3.521 1 57.72 123 ASN B C 1
ATOM 2215 O O . ASN B 1 123 ? 15.188 -8.617 -3.684 1 57.72 123 ASN B O 1
ATOM 2219 N N . TYR B 1 124 ? 14.992 -10.406 -2.547 1 46.66 124 TYR B N 1
ATOM 2220 C CA . TYR B 1 124 ? 16.422 -10.547 -2.35 1 46.66 124 TYR B CA 1
ATOM 2221 C C . TYR B 1 124 ? 17.172 -10.406 -3.672 1 46.66 124 TYR B C 1
ATOM 2223 O O . TYR B 1 124 ? 18.391 -10.562 -3.719 1 46.66 124 TYR B O 1
ATOM 2231 N N . GLY B 1 125 ? 16.609 -10.773 -4.711 1 43.28 125 GLY B N 1
ATOM 2232 C CA . GLY B 1 125 ? 17.625 -10.797 -5.766 1 43.28 125 GLY B CA 1
ATOM 2233 C C . GLY B 1 125 ? 18.438 -9.516 -5.84 1 43.28 125 GLY B C 1
ATOM 2234 O O . GLY B 1 125 ? 19.062 -9.117 -4.859 1 43.28 125 GLY B O 1
ATOM 2235 N N . VAL B 1 126 ? 18.047 -8.805 -6.895 1 47.16 126 VAL B N 1
ATOM 2236 C CA . VAL B 1 126 ? 18.984 -8.016 -7.688 1 47.16 126 VAL B CA 1
ATOM 2237 C C . VAL B 1 126 ? 19.594 -6.91 -6.824 1 47.16 126 VAL B C 1
ATOM 2239 O O . VAL B 1 126 ? 20.812 -6.75 -6.785 1 47.16 126 VAL B O 1
ATOM 2242 N N . VAL B 1 127 ? 18.906 -5.547 -6.73 1 52.12 127 VAL B N 1
ATOM 2243 C CA . VAL B 1 127 ? 19.734 -4.379 -6.457 1 52.12 127 VAL B CA 1
ATOM 2244 C C . VAL B 1 127 ? 19.594 -3.975 -4.992 1 52.12 127 VAL B C 1
ATOM 2246 O O . VAL B 1 127 ? 18.578 -3.393 -4.598 1 52.12 127 VAL B O 1
ATOM 2249 N N . LYS B 1 128 ? 20.406 -4.773 -4.082 1 54.66 128 LYS B N 1
ATOM 2250 C CA . LYS B 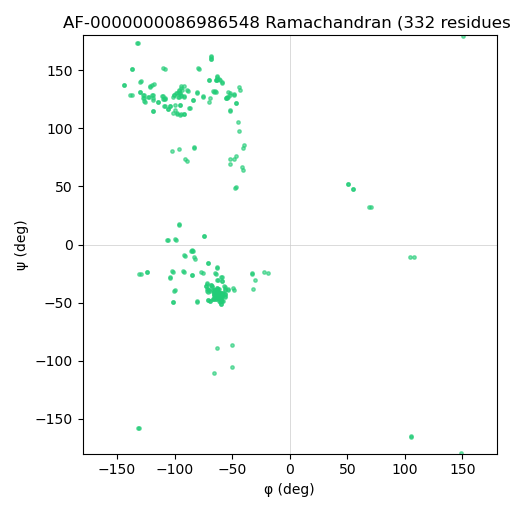1 128 ? 20.578 -4.402 -2.684 1 54.66 128 LYS B CA 1
ATOM 2251 C C . LYS B 1 128 ? 20.312 -2.912 -2.477 1 54.66 128 LYS B C 1
ATOM 2253 O O . LYS B 1 128 ? 19.938 -2.49 -1.382 1 54.66 128 LYS B O 1
ATOM 2258 N N . ARG B 1 129 ? 20.5 -2.229 -3.646 1 58.25 129 ARG B N 1
ATOM 2259 C CA . ARG B 1 129 ? 20.5 -0.779 -3.48 1 58.25 129 ARG B CA 1
ATOM 2260 C C . ARG B 1 129 ? 19.094 -0.206 -3.664 1 58.25 129 ARG B C 1
ATOM 2262 O O . ARG B 1 129 ? 18.859 0.976 -3.4 1 58.25 129 ARG B O 1
ATOM 2269 N N . MET B 1 130 ? 18.219 -1.241 -4.172 1 63.41 130 MET B N 1
ATOM 2270 C CA . MET B 1 130 ? 16.922 -0.623 -4.406 1 63.41 130 MET B CA 1
ATOM 2271 C C . MET B 1 130 ? 16.016 -0.803 -3.197 1 63.41 130 MET B C 1
ATOM 2273 O O . MET B 1 130 ? 15.938 -1.894 -2.629 1 63.41 130 MET B O 1
ATOM 2277 N N . ALA B 1 131 ? 15.414 0.219 -2.822 1 74.62 131 ALA B N 1
ATOM 2278 C CA . ALA B 1 131 ? 14.492 0.205 -1.687 1 74.62 131 ALA B CA 1
ATOM 2279 C C . ALA B 1 131 ? 13.172 -0.447 -2.064 1 74.62 131 ALA B C 1
ATOM 2281 O O . ALA B 1 131 ? 12.508 -1.057 -1.221 1 74.62 131 ALA B O 1
ATOM 2282 N N . LEU B 1 132 ? 12.906 -0.391 -3.373 1 87.62 132 LEU B N 1
ATOM 2283 C CA . LEU B 1 132 ? 11.648 -0.96 -3.861 1 87.62 132 LEU B CA 1
ATOM 2284 C C . LEU B 1 132 ? 11.906 -1.897 -5.039 1 87.62 132 LEU B C 1
ATOM 2286 O O . LEU B 1 132 ? 12.641 -1.553 -5.965 1 87.62 132 LEU B O 1
ATOM 2290 N N . GLY B 1 133 ? 11.367 -3.033 -4.988 1 88.56 133 GLY B N 1
ATOM 2291 C CA . GLY B 1 133 ? 11.547 -4.02 -6.043 1 88.56 133 GLY B CA 1
ATOM 2292 C C . GLY B 1 133 ? 10.875 -3.629 -7.344 1 88.56 133 GLY B C 1
ATOM 2293 O O . GLY B 1 133 ? 9.984 -2.771 -7.359 1 88.56 133 GLY B O 1
ATOM 2294 N N . SER B 1 134 ? 11.305 -4.273 -8.406 1 90 134 SER B N 1
ATOM 2295 C CA . SER B 1 134 ? 10.805 -3.971 -9.742 1 90 134 SER B CA 1
ATOM 2296 C C . SER B 1 134 ? 9.328 -4.309 -9.875 1 90 134 SER B C 1
ATOM 2298 O O . SER B 1 134 ? 8.562 -3.553 -10.477 1 90 134 SER B O 1
ATOM 2300 N N . VAL B 1 135 ? 8.859 -5.43 -9.289 1 92.69 135 VAL B N 1
ATOM 2301 C CA . VAL B 1 135 ? 7.469 -5.852 -9.398 1 92.69 135 VAL B CA 1
ATOM 2302 C C . VAL B 1 135 ? 6.582 -4.914 -8.586 1 92.69 135 VAL B C 1
ATOM 2304 O O . VAL B 1 135 ? 5.566 -4.422 -9.078 1 92.69 135 VAL B O 1
ATOM 2307 N N . SER B 1 136 ? 6.98 -4.652 -7.363 1 95.06 136 SER B N 1
ATOM 2308 C CA . SER B 1 136 ? 6.184 -3.764 -6.523 1 95.06 136 SER B CA 1
ATOM 2309 C C . SER B 1 136 ? 6.113 -2.361 -7.113 1 95.06 136 SER B C 1
ATOM 2311 O O . SER B 1 136 ? 5.055 -1.727 -7.094 1 95.06 136 SER B O 1
ATOM 2313 N N . ASN B 1 137 ? 7.234 -1.919 -7.633 1 92.5 137 ASN B N 1
ATOM 2314 C CA . ASN B 1 137 ? 7.25 -0.618 -8.297 1 92.5 137 ASN B CA 1
ATOM 2315 C C . ASN B 1 137 ? 6.312 -0.588 -9.5 1 92.5 137 ASN B C 1
ATOM 2317 O O . ASN B 1 137 ? 5.547 0.361 -9.672 1 92.5 137 ASN B O 1
ATOM 2321 N N . TYR B 1 138 ? 6.375 -1.586 -10.297 1 93.38 138 TYR B N 1
ATOM 2322 C CA . TYR B 1 138 ? 5.52 -1.681 -11.477 1 93.38 138 TYR B CA 1
ATOM 2323 C C . TYR B 1 138 ? 4.047 -1.7 -11.078 1 93.38 138 TYR B C 1
ATOM 2325 O O . TYR B 1 138 ? 3.236 -0.963 -11.648 1 93.38 138 TYR B O 1
ATOM 2333 N N . CYS B 1 139 ? 3.656 -2.451 -10.133 1 96 139 CYS B N 1
ATOM 2334 C CA . CYS B 1 139 ? 2.271 -2.57 -9.688 1 96 139 CYS B CA 1
ATOM 2335 C C . CYS B 1 139 ? 1.774 -1.254 -9.102 1 96 139 CYS B C 1
ATOM 2337 O O . CYS B 1 139 ? 0.632 -0.856 -9.336 1 96 139 CYS B O 1
ATOM 2339 N N . ALA B 1 140 ? 2.611 -0.583 -8.359 1 94.25 140 ALA B N 1
ATOM 2340 C CA . ALA B 1 140 ? 2.236 0.708 -7.785 1 94.25 140 ALA B CA 1
ATOM 2341 C C . ALA B 1 140 ? 1.859 1.703 -8.875 1 94.25 140 ALA B C 1
ATOM 2343 O O . ALA B 1 140 ? 0.957 2.523 -8.695 1 94.25 140 ALA B O 1
ATOM 2344 N N . ASN B 1 141 ? 2.455 1.561 -9.961 1 92.88 141 ASN B N 1
ATOM 2345 C CA . ASN B 1 141 ? 2.268 2.52 -11.047 1 92.88 141 ASN B CA 1
ATOM 2346 C C . ASN B 1 141 ? 1.15 2.084 -11.992 1 92.88 141 ASN B C 1
ATOM 2348 O O . ASN B 1 141 ? 0.504 2.924 -12.625 1 92.88 141 ASN B O 1
ATOM 2352 N N . HIS B 1 142 ? 0.86 0.775 -12.008 1 94.25 142 HIS B N 1
ATOM 2353 C CA . HIS B 1 142 ? 0.059 0.329 -13.141 1 94.25 142 HIS B CA 1
ATOM 2354 C C . HIS B 1 142 ? -1.21 -0.377 -12.672 1 94.25 142 HIS B C 1
ATOM 2356 O O . HIS B 1 142 ? -2.154 -0.54 -13.453 1 94.25 142 HIS B O 1
ATOM 2362 N N . ALA B 1 143 ? -1.176 -0.907 -11.453 1 95.25 143 ALA B N 1
ATOM 2363 C CA . ALA B 1 143 ? -2.375 -1.593 -10.984 1 95.25 143 ALA B CA 1
ATOM 2364 C C . ALA B 1 143 ? -3.553 -0.627 -10.875 1 95.25 143 ALA B C 1
ATOM 2366 O O . ALA B 1 143 ? -3.389 0.515 -10.438 1 95.25 143 ALA B O 1
ATOM 2367 N N . HIS B 1 144 ? -4.719 -1.02 -11.148 1 93.19 144 HIS B N 1
ATOM 2368 C CA . HIS B 1 144 ? -5.902 -0.167 -11.164 1 93.19 144 HIS B CA 1
ATOM 2369 C C . HIS B 1 144 ? -6.652 -0.242 -9.844 1 93.19 144 HIS B C 1
ATOM 2371 O O . HIS B 1 144 ? -7.844 0.077 -9.781 1 93.19 144 HIS B O 1
ATOM 2377 N N . CYS B 1 145 ? -6.035 -0.707 -8.906 1 95.56 145 CYS B N 1
ATOM 2378 C CA . CYS B 1 145 ? -6.57 -0.753 -7.547 1 95.56 145 CYS B CA 1
ATOM 2379 C C . CYS B 1 145 ? -5.551 -0.232 -6.543 1 95.56 145 CYS B C 1
ATOM 2381 O O . CYS B 1 145 ? -4.426 0.108 -6.914 1 95.56 145 CYS B O 1
ATOM 2383 N N . SER B 1 146 ? -5.953 -0.096 -5.32 1 96.5 146 SER B N 1
ATOM 2384 C CA . SER B 1 146 ? -5.008 0.272 -4.273 1 96.5 146 SER B CA 1
ATOM 2385 C C . SER B 1 146 ? -3.93 -0.793 -4.098 1 96.5 146 SER B C 1
ATOM 2387 O O . SER B 1 146 ? -4.195 -1.985 -4.266 1 96.5 146 SER B O 1
ATOM 2389 N N . VAL B 1 147 ? -2.693 -0.348 -3.84 1 97.38 147 VAL B N 1
ATOM 2390 C CA . VAL B 1 147 ? -1.564 -1.265 -3.723 1 97.38 147 VAL B CA 1
ATOM 2391 C C . VAL B 1 147 ? -0.949 -1.151 -2.33 1 97.38 147 VAL B C 1
ATOM 2393 O O . VAL B 1 147 ? -0.662 -0.049 -1.859 1 97.38 147 VAL B O 1
ATOM 2396 N N . MET B 1 148 ? -0.789 -2.246 -1.689 1 97.94 148 MET B N 1
ATOM 2397 C CA . MET B 1 148 ? -0.074 -2.322 -0.418 1 97.94 148 MET B CA 1
ATOM 2398 C C . MET B 1 148 ? 1.303 -2.949 -0.604 1 97.94 148 MET B C 1
ATOM 2400 O O . MET B 1 148 ? 1.413 -4.105 -1.018 1 97.94 148 MET B O 1
ATOM 2404 N N . ILE B 1 149 ? 2.25 -2.211 -0.35 1 97.12 149 ILE B N 1
ATOM 2405 C CA . ILE B 1 149 ? 3.633 -2.672 -0.368 1 97.12 149 ILE B CA 1
ATOM 2406 C C . ILE B 1 149 ? 4.086 -3.004 1.053 1 97.12 149 ILE B C 1
ATOM 2408 O O . ILE B 1 149 ? 4.25 -2.107 1.884 1 97.12 149 ILE B O 1
ATOM 2412 N N . VAL B 1 150 ? 4.32 -4.238 1.3 1 97.19 150 VAL B N 1
ATOM 2413 C CA . VAL B 1 150 ? 4.648 -4.688 2.648 1 97.19 150 VAL B CA 1
ATOM 2414 C C . VAL B 1 150 ? 6.164 -4.793 2.801 1 97.19 150 VAL B C 1
ATOM 2416 O O . VAL B 1 150 ? 6.832 -5.457 2.002 1 97.19 150 VAL B O 1
ATOM 2419 N N . LYS B 1 151 ? 6.664 -4.18 3.77 1 92.19 151 LYS B N 1
ATOM 2420 C CA . LYS B 1 151 ? 8.102 -4.18 4.023 1 92.19 151 LYS B CA 1
ATOM 2421 C C . LYS B 1 151 ? 8.445 -5.008 5.258 1 92.19 151 LYS B C 1
ATOM 2423 O O . LYS B 1 151 ? 7.883 -4.789 6.332 1 92.19 151 LYS B O 1
ATOM 2428 N N . ARG B 1 152 ? 9.242 -5.852 5.062 1 86 152 ARG B N 1
ATOM 2429 C CA . ARG B 1 152 ? 9.734 -6.691 6.148 1 86 152 ARG B CA 1
ATOM 2430 C C . ARG B 1 152 ? 10.867 -6.004 6.902 1 86 152 ARG B C 1
ATOM 2432 O O . ARG B 1 152 ? 11.828 -5.523 6.289 1 86 152 ARG B O 1
ATOM 2439 N N . PRO B 1 153 ? 10.695 -5.871 8.18 1 79.62 153 PRO B N 1
ATOM 2440 C CA . PRO B 1 153 ? 11.797 -5.285 8.945 1 79.62 153 PRO B CA 1
ATOM 2441 C C . PRO B 1 153 ? 13.094 -6.078 8.812 1 79.62 153 PRO B C 1
ATOM 2443 O O . PRO B 1 153 ? 13.062 -7.293 8.594 1 79.62 153 PRO B O 1
ATOM 2446 N N . PRO B 1 154 ? 14.172 -5.363 8.688 1 70.5 154 PRO B N 1
ATOM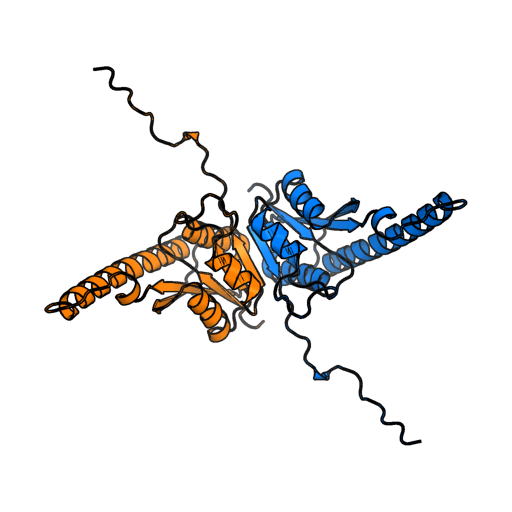 2447 C CA . PRO B 1 154 ? 15.453 -6.066 8.586 1 70.5 154 PRO B CA 1
ATOM 2448 C C . PRO B 1 154 ? 15.703 -7.012 9.758 1 70.5 154 PRO B C 1
ATOM 2450 O O . PRO B 1 154 ? 15.242 -6.75 10.875 1 70.5 154 PRO B O 1
ATOM 2453 N N . LYS B 1 155 ? 15.992 -8.305 9.344 1 61.03 155 LYS B N 1
ATOM 2454 C CA . LYS B 1 155 ? 16.359 -9.242 10.406 1 61.03 155 LYS B CA 1
ATOM 2455 C C . LYS B 1 155 ? 17.484 -8.68 11.273 1 61.03 155 LYS B C 1
ATOM 2457 O O . LYS B 1 155 ? 18.391 -8.031 10.758 1 61.03 155 LYS B O 1
ATOM 2462 N N . PRO B 1 156 ? 17.359 -8.688 12.523 1 52.69 156 PRO B N 1
ATOM 2463 C CA . PRO B 1 156 ? 18.5 -8.266 13.32 1 52.69 156 PRO B CA 1
ATOM 2464 C C . PRO B 1 156 ? 19.781 -9 12.938 1 52.69 156 PRO B C 1
ATOM 2466 O O . PRO B 1 156 ? 19.734 -10.164 12.523 1 52.69 156 PRO B O 1
ATOM 2469 N N . MET B 1 157 ? 20.859 -8.289 12.375 1 45.16 157 MET B N 1
ATOM 2470 C CA . MET B 1 157 ? 22.172 -8.859 12.078 1 45.16 157 MET B CA 1
ATOM 2471 C C . MET B 1 157 ? 22.547 -9.945 13.086 1 45.16 157 MET B C 1
ATOM 2473 O O . MET B 1 157 ? 23.438 -10.758 12.828 1 45.16 157 MET B O 1
ATOM 2477 N N . ASN B 1 158 ? 22.062 -9.922 14.18 1 41.47 158 ASN B N 1
ATOM 2478 C CA . ASN B 1 158 ? 22.656 -10.875 15.117 1 41.47 158 ASN B CA 1
ATOM 2479 C C . ASN B 1 158 ? 22.422 -12.32 14.672 1 41.47 158 ASN B C 1
ATOM 2481 O O . ASN B 1 158 ? 22.891 -13.258 15.32 1 41.47 158 ASN B O 1
ATOM 2485 N N . GLU B 1 159 ? 21.469 -12.609 13.969 1 40.47 159 GLU B N 1
ATOM 2486 C CA . GLU B 1 159 ? 21.266 -14.047 13.812 1 40.47 159 GLU B CA 1
ATOM 2487 C C . GLU B 1 159 ? 22.109 -14.602 12.664 1 40.47 159 GLU B C 1
ATOM 2489 O O . GLU B 1 159 ? 21.828 -15.68 12.148 1 40.47 159 GLU B O 1
ATOM 2494 N N . LEU B 1 160 ? 22.812 -13.891 11.875 1 39 160 LEU B N 1
ATOM 2495 C CA . LEU B 1 160 ? 23.812 -14.578 11.07 1 39 160 LEU B CA 1
ATOM 2496 C C . LEU B 1 160 ? 24.719 -15.445 11.945 1 39 160 LEU B C 1
ATOM 2498 O O . LEU B 1 160 ? 25.047 -15.062 13.062 1 39 160 LEU B O 1
ATOM 2502 N N . ASN B 1 161 ? 24.922 -16.797 11.602 1 35.16 161 ASN B N 1
ATOM 2503 C CA . ASN B 1 161 ? 25.734 -17.844 12.203 1 35.16 161 ASN B CA 1
ATOM 2504 C C . ASN B 1 161 ? 27.125 -17.328 12.586 1 35.16 161 ASN B C 1
ATOM 2506 O O . ASN B 1 161 ? 27.688 -16.484 11.883 1 35.16 161 ASN B O 1
ATOM 2510 N N . PRO B 1 162 ? 27.703 -17.578 13.797 1 34.44 162 PRO B N 1
ATOM 2511 C CA . PRO B 1 162 ? 29.078 -17.469 14.281 1 34.44 162 PRO B CA 1
ATOM 2512 C C . PRO B 1 162 ? 30.094 -18.016 13.297 1 34.44 162 PRO B C 1
ATOM 2514 O O . PRO B 1 162 ? 29.906 -19.125 12.773 1 34.44 162 PRO B O 1
ATOM 2517 N N . ILE B 1 163 ? 30.75 -17.297 12.484 1 32.94 163 ILE B N 1
ATOM 2518 C CA . ILE B 1 163 ? 32 -17.734 11.891 1 32.94 163 ILE B CA 1
ATOM 2519 C C . ILE B 1 163 ? 32.844 -18.469 12.938 1 32.94 163 ILE B C 1
ATOM 2521 O O . ILE B 1 163 ? 33.156 -17.922 13.992 1 32.94 163 ILE B O 1
ATOM 2525 N N . HIS B 1 164 ? 32.594 -19.797 13.102 1 29.34 164 HIS B N 1
ATOM 2526 C CA . HIS B 1 164 ? 33.594 -20.641 13.727 1 29.34 164 HIS B CA 1
ATOM 2527 C C . HIS B 1 164 ? 34.969 -20.375 13.148 1 29.34 164 HIS B C 1
ATOM 2529 O O . HIS B 1 164 ? 35.219 -20.594 11.961 1 29.34 164 HIS B O 1
ATOM 2535 N N . CYS B 1 165 ? 35.625 -19.281 13.508 1 26.81 165 CYS B N 1
ATOM 2536 C CA . CYS B 1 165 ? 37.094 -19.172 13.43 1 26.81 165 CYS B CA 1
ATOM 2537 C C . CYS B 1 165 ? 37.75 -20.453 13.898 1 26.81 165 CYS B C 1
ATOM 2539 O O . CYS B 1 165 ? 37.688 -20.797 15.086 1 26.81 165 CYS B O 1
ATOM 2541 N N . CYS B 1 166 ? 37.625 -21.656 13.18 1 24.45 166 CYS B N 1
ATOM 2542 C CA . CYS B 1 166 ? 38.531 -22.781 13.336 1 24.45 166 CYS B CA 1
ATOM 2543 C C . CYS B 1 166 ? 39.969 -22.344 13.195 1 24.45 166 CYS B C 1
ATOM 2545 O O . CYS B 1 166 ? 40.406 -21.938 12.109 1 24.45 166 CYS B O 1
ATOM 2547 N N . ARG B 1 167 ? 40.469 -21.609 14.125 1 22.84 167 ARG B N 1
ATOM 2548 C CA . ARG B 1 167 ? 41.906 -21.641 14.453 1 22.84 167 ARG B CA 1
ATOM 2549 C C . ARG B 1 167 ? 42.406 -23.078 14.578 1 22.84 167 ARG B C 1
ATOM 2551 O O . ARG B 1 167 ? 42 -23.812 15.492 1 22.84 167 ARG B O 1
ATOM 2558 N N . GLU B 1 168 ? 42.125 -24.031 13.562 1 21.41 168 GLU B N 1
ATOM 2559 C CA . GLU B 1 168 ? 43.312 -24.906 13.484 1 21.41 168 GLU B CA 1
ATOM 2560 C C . GLU B 1 168 ? 44.469 -24.219 12.766 1 21.41 168 GLU B C 1
ATOM 2562 O O . GLU B 1 168 ? 44.25 -23.422 11.852 1 21.41 168 GLU B O 1
#

Secondary structure (DSSP, 8-state):
-PPEEEEEE--SSHHHHHHHHHHIIIIITTSTT--EEEEEEEEEPPHHHH----STTHHHHHHHHHHHHHHHHHHHHHHHHHHHHHTT---EEEEEEES-HHHHHHHHHHHTT-SEEEEES--SSS-TT-SS-HHHHHHHHH-SSEEEEE-PPPP-GGGS--------/-PPEEEEEE--SSHHHHHHHHHHIIIIITTSTT--EEEEEEEEEPPHHHH----STTHHHHHHHHHHHHHHHHHHHHHHHHHHHHHTT---EEEEEEES-HHHHHHHHHHHTT-SEEEEES--SSS-TT-SS-HHHHHHHHH-SSEEEEE-PPPP-GGGS--------

Radius of gyration: 23.56 Å; Cα contacts (8 Å, |Δi|>4): 566; chains: 2; bounding box: 71×79×52 Å

Solvent-accessible surface area (backbone atoms only — not comparable to full-atom values): 18566 Å² total; per-residue (Å²): 128,83,69,40,26,36,35,34,45,41,58,88,47,68,38,19,50,48,28,52,50,50,48,39,64,70,55,43,55,64,24,78,83,51,60,58,40,41,33,39,36,30,53,37,70,48,52,73,77,73,48,89,64,78,69,93,59,29,66,59,54,45,52,52,45,41,52,51,52,48,50,51,50,50,51,41,53,47,53,52,49,50,54,34,48,75,59,71,48,80,69,63,45,79,44,82,41,79,34,59,53,49,58,48,51,40,49,46,37,61,75,62,62,25,56,30,39,37,30,21,25,54,62,86,73,74,58,92,82,50,59,47,24,71,49,41,50,45,39,58,44,63,35,92,32,17,30,34,36,29,52,74,75,78,73,70,74,75,71,64,78,80,79,76,77,70,81,118,128,82,70,41,25,36,35,35,46,40,58,89,48,68,40,17,51,47,29,53,50,48,48,38,63,69,56,42,56,65,23,78,83,52,60,58,40,41,35,40,37,30,54,37,70,47,51,73,77,75,49,91,66,77,69,92,58,30,68,60,55,45,51,52,44,42,51,50,52,47,50,52,50,52,51,40,51,47,53,53,48,50,53,34,50,76,60,71,47,80,73,63,46,77,43,82,42,79,35,58,53,48,58,47,52,41,50,47,38,60,74,61,62,26,56,31,38,37,30,21,24,52,63,84,68,81,59,87,82,50,61,47,24,72,49,42,52,46,38,57,44,63,36,93,31,18,30,35,35,30,49,73,75,77,72,68,75,76,70,64,79,79,78,76,76,71,81,118

Organism: Momordica charantia (NCBI:txid3673)

Sequence (336 aa):
MAEQVIVIGVDESDHSFYALQWMLQHFVAPISNSPYKLVIVHAKPPPSSVIAVTGPGAANALSLLDADLNKVANRTVQKAKDICIEHKIENVQVEIVEGDARNVMCDAVEKFHASILVVGSHNYGVVKRMALGSVSNYCANHAHCSVMIVKRPPKPMNELNPIHCCREMAEQVIVIGVDESDHSFYALQWMLQHFVAPISNSPYKLVIVHAKPPPSSVIAVTGPGAANALSLLDADLNKVANRTVQKAKDICIEHKIENVQVEIVEGDARNVMCDAVEKFHASILVVGSHNYGVVKRMALGSVSNYCANHAHCSVMIVKRPPKPMNELNPIHCCRE

Nearest PDB structures (foldseek):
  3s3t-assembly1_A  TM=8.024E-01  e=2.985E-09  Lactiplantibacillus plantarum
  5ahw-assembly3_E  TM=7.895E-01  e=6.408E-09  Mycolicibacterium smegmatis MC2 155
  3hgm-assembly1_B  TM=7.519E-01  e=6.408E-09  Halomonas elongata
  5ahw-assembly2_D  TM=8.054E-01  e=2.955E-08  Mycolicibacterium smegmatis MC2 155
  2z09-assembly1_A  TM=8.335E-01  e=9.908E-08  Thermus thermophilus

pLDDT: mean 84.35, std 18.78, range [20.8, 98.69]

Foldseek 3Di:
DQQAEEEAEWAPFPQSLVQLLVCLVPPNLVDDVRSYAYEYEYEQEQLCVVDVDDDPCSVVVNVVSVVVSVVRVVVGVVVSVVSCVVSVNDRYHYYYHYDDLQVRQQVVCVVVVHQEYEYEADDPDDDPPDRGDPNLVSCCPRRPHHYHYDYDPDDDVPPPDDPPPPPD/DQQAEEEAEWAPFPQSLVQLLVCLVPPNLVDDVRSYEYEYEYEQEQLCVVDVDDDPCSVVVNVVSVVVSVVRQVVGVVVSCVSCVVSVNDRYHYYYHYDDLQVRQQVVCVVVVHQEYEYEADDPDDDPPDRGDPNLVSCCPRRPHHYHYDYDPDDDVPPDDPPPPPPD